Protein AF-A0A0Q6MQB2-F1 (afdb_monomer_lite)

Sequence (222 aa):
MATETVSRLADAGAPELVIQLRSLIDELERRLNPSVTTGASMALTATDQNSQSPRGRGRYYTPATTIRETEGVTKNISSVWQDSYVGTLDALVASGIATADMFPGQPGNGRSRTTYQVAGVLPPKGESVSNVAGYIEIHRTVAGDFRVHLTVTREERARREQLQREERETNEERRRQATAIVQNAQELARSMRQRDDIEQAPVVDLATLAGRPVRPTHLRLV

Foldseek 3Di:
DLVVVLVVCVVVVNVVVSVVSVVVVVVVVCVVCVPPPDPPPDDDDDDPPDDPDDDDDDQFPPQPPQQDDFPFWDWDPPDLFKIKIKGALVRCVVSSRDHSCQAAPHPPHHNFKGKADGRRHGDDPPDDPSRHQQIWMWGQDPVNMIMIIGTHDPVSSVVSVVVVVVVVVVVVVVVVVVVVVVVVVVVVVVVVVVVPVVDDDDDDDPVVVVPDPDDPDPDDDD

pLDDT: mean 80.09, std 18.88, range [35.44, 98.06]

Secondary structure (DSSP, 8-state):
-HHHHHHHHHHTT-HHHHHHHHHHHHHHHHHH-GGGS-------------------SS------SS----TT-EEE---SSEEEEEE-HHHHHHTTSS-GGGSTTSTTS-SSEEEE-GGGPPPPTT---TTSTT-EEEEE-TTS-EEEEEEPPHHHHHHHHHHHHHHHHHHHHHHHHHHHHHHHHHHHHHHHHHHTTSS------HHHHTT-----------

Structure (mmCIF, N/CA/C/O backbone):
data_AF-A0A0Q6MQB2-F1
#
_entry.id   AF-A0A0Q6MQB2-F1
#
loop_
_atom_site.group_PDB
_atom_site.id
_atom_site.type_symbol
_atom_site.label_atom_id
_atom_site.label_alt_id
_atom_site.label_comp_id
_atom_site.label_asym_id
_atom_site.label_entity_id
_atom_site.label_seq_id
_atom_site.pdbx_PDB_ins_code
_atom_site.Cartn_x
_atom_site.Cartn_y
_atom_site.Cartn_z
_atom_site.occupancy
_atom_site.B_iso_or_equiv
_atom_site.auth_seq_id
_atom_site.auth_comp_id
_atom_site.auth_asym_id
_atom_site.auth_atom_id
_atom_site.pdbx_PDB_model_num
ATOM 1 N N . MET A 1 1 ? 15.693 11.831 -26.959 1.00 60.00 1 MET A N 1
ATOM 2 C CA . MET A 1 1 ? 16.651 11.040 -27.764 1.00 60.00 1 MET A CA 1
ATOM 3 C C . MET A 1 1 ? 16.081 10.780 -29.156 1.00 60.00 1 MET A C 1
ATOM 5 O O . MET A 1 1 ? 16.560 11.414 -30.079 1.00 60.00 1 MET A O 1
ATOM 9 N N . ALA A 1 2 ? 15.021 9.974 -29.321 1.00 69.56 2 ALA A N 1
ATOM 10 C CA . ALA A 1 2 ? 14.450 9.670 -30.647 1.00 69.56 2 ALA A CA 1
ATOM 11 C C . ALA A 1 2 ? 13.938 10.904 -31.427 1.00 69.56 2 ALA A C 1
ATOM 13 O O . ALA A 1 2 ? 14.132 11.006 -32.635 1.00 69.56 2 ALA A O 1
ATOM 14 N N . THR A 1 3 ? 13.356 11.885 -30.733 1.00 77.69 3 THR A N 1
ATOM 15 C CA . THR A 1 3 ? 12.871 13.144 -31.326 1.00 77.69 3 THR A CA 1
ATOM 16 C C . THR A 1 3 ? 13.976 14.002 -31.942 1.00 77.69 3 THR A C 1
ATOM 18 O O . THR A 1 3 ? 13.765 14.623 -32.977 1.00 77.69 3 THR A O 1
ATOM 21 N N . GLU A 1 4 ? 15.173 14.000 -31.357 1.00 83.56 4 GLU A N 1
ATOM 22 C CA . GLU A 1 4 ? 16.298 14.804 -31.843 1.00 83.56 4 GLU A CA 1
ATOM 23 C C . GLU A 1 4 ? 16.913 14.207 -33.120 1.00 83.56 4 GLU A C 1
ATOM 25 O O . GLU A 1 4 ? 17.309 14.933 -34.030 1.00 83.56 4 GLU A O 1
ATOM 30 N N . THR A 1 5 ? 16.930 12.875 -33.231 1.00 80.62 5 THR A N 1
ATOM 31 C CA . THR A 1 5 ? 17.391 12.162 -34.432 1.00 80.62 5 THR A CA 1
ATOM 32 C C . THR A 1 5 ? 16.449 12.384 -35.617 1.00 80.62 5 THR A C 1
ATOM 34 O O . THR A 1 5 ? 16.911 12.584 -36.738 1.00 80.62 5 THR A O 1
ATOM 37 N N . VAL A 1 6 ? 15.134 12.416 -35.363 1.00 80.88 6 VAL A N 1
ATOM 38 C CA . VAL A 1 6 ? 14.110 12.727 -36.374 1.00 80.88 6 VAL A CA 1
ATOM 39 C C . VAL A 1 6 ? 14.279 14.150 -36.919 1.00 80.88 6 VAL A C 1
ATOM 41 O O . VAL A 1 6 ? 14.207 14.335 -38.131 1.00 80.88 6 VAL A O 1
ATOM 44 N N . SER A 1 7 ? 14.555 15.139 -36.059 1.00 82.94 7 SER A N 1
ATOM 45 C CA . SER A 1 7 ? 14.809 16.520 -36.498 1.00 82.94 7 SER A CA 1
ATOM 46 C C . SER A 1 7 ? 16.065 16.638 -37.364 1.00 82.94 7 SER A C 1
ATOM 48 O O . SER A 1 7 ? 16.001 17.214 -38.443 1.00 82.94 7 SER A O 1
ATOM 50 N N . ARG A 1 8 ? 17.181 16.010 -36.969 1.00 83.31 8 ARG A N 1
ATOM 51 C CA . ARG A 1 8 ? 18.426 16.068 -37.760 1.00 83.31 8 ARG A CA 1
ATOM 52 C C . ARG A 1 8 ? 18.301 15.400 -39.135 1.00 83.31 8 ARG A C 1
ATOM 54 O O . ARG A 1 8 ? 18.897 15.876 -40.095 1.00 83.31 8 ARG A O 1
ATOM 61 N N . LEU A 1 9 ? 17.529 14.316 -39.246 1.00 79.44 9 LEU A N 1
ATOM 62 C CA . LEU A 1 9 ? 17.258 13.655 -40.531 1.00 79.44 9 LEU A CA 1
ATOM 63 C C . LEU A 1 9 ? 16.342 14.488 -41.440 1.00 79.44 9 LEU A C 1
ATOM 65 O O . LEU A 1 9 ? 16.503 14.454 -42.660 1.00 79.44 9 LEU A O 1
ATOM 69 N N . ALA A 1 10 ? 15.411 15.250 -40.856 1.00 80.81 10 ALA A N 1
ATOM 70 C CA . ALA A 1 10 ? 14.576 16.187 -41.601 1.00 80.81 10 ALA A CA 1
ATOM 71 C C . ALA A 1 10 ? 15.409 17.347 -42.172 1.00 80.81 10 ALA A C 1
ATOM 73 O O . ALA A 1 10 ? 15.279 17.660 -43.354 1.00 80.81 10 ALA A O 1
ATOM 74 N N . ASP A 1 11 ? 16.324 17.907 -41.374 1.00 89.25 11 ASP A N 1
ATOM 75 C CA . ASP A 1 11 ? 17.221 18.990 -41.805 1.00 89.25 11 ASP A CA 1
ATOM 76 C C . ASP A 1 11 ? 18.229 18.532 -42.876 1.00 89.25 11 ASP A C 1
ATOM 78 O O . ASP A 1 11 ? 18.643 19.317 -43.726 1.00 89.25 11 ASP A O 1
ATOM 82 N N . ALA A 1 12 ? 18.585 17.243 -42.885 1.00 87.94 12 ALA A N 1
ATOM 83 C CA . ALA A 1 12 ? 19.446 16.633 -43.899 1.00 87.94 12 ALA A CA 1
ATOM 84 C C . ALA A 1 12 ? 18.730 16.332 -45.235 1.00 87.94 12 ALA A C 1
ATOM 86 O O . ALA A 1 12 ? 19.352 15.789 -46.148 1.00 87.94 12 ALA A O 1
ATOM 87 N N . GLY A 1 13 ? 17.435 16.651 -45.364 1.00 92.12 13 GLY A N 1
ATOM 88 C CA . GLY A 1 13 ? 16.684 16.463 -46.607 1.00 92.12 13 GLY A CA 1
ATOM 89 C C . GLY A 1 13 ? 16.387 15.000 -46.953 1.00 92.12 13 GLY A C 1
ATOM 90 O O . GLY A 1 13 ? 16.228 14.679 -48.129 1.00 92.12 13 GLY A O 1
ATOM 91 N N . ALA A 1 14 ? 16.296 14.112 -45.954 1.00 86.50 14 ALA A N 1
ATOM 92 C CA . ALA A 1 14 ? 16.018 12.683 -46.138 1.00 86.50 14 ALA A CA 1
ATOM 93 C C . ALA A 1 14 ? 14.608 12.289 -45.628 1.00 86.50 14 ALA A C 1
ATOM 95 O O . ALA A 1 14 ? 14.481 11.585 -44.619 1.00 86.50 14 ALA A O 1
ATOM 96 N N . PRO A 1 15 ? 13.519 12.720 -46.299 1.00 86.75 15 PRO A N 1
ATOM 97 C CA . PRO A 1 15 ? 12.151 12.548 -45.804 1.00 86.75 15 PRO A CA 1
ATOM 98 C C . PRO A 1 15 ? 11.703 11.082 -45.720 1.00 86.75 15 PRO A C 1
ATOM 100 O O . PRO A 1 15 ? 10.941 10.733 -44.819 1.00 86.75 15 PRO A O 1
ATOM 103 N N . GLU A 1 16 ? 12.197 10.200 -46.595 1.00 87.06 16 GLU A N 1
ATOM 104 C CA . GLU A 1 16 ? 11.852 8.771 -46.544 1.00 87.06 16 GLU A CA 1
ATOM 105 C C . GLU A 1 16 ? 12.356 8.096 -45.263 1.00 87.06 16 GLU A C 1
ATOM 107 O O . GLU A 1 16 ? 11.620 7.337 -44.630 1.00 87.06 16 GLU A O 1
ATOM 112 N N . LEU A 1 17 ? 13.574 8.428 -44.820 1.00 84.31 17 LEU A N 1
ATOM 113 C CA . LEU A 1 17 ? 14.137 7.892 -43.578 1.00 84.31 17 LEU A CA 1
ATOM 114 C C . LEU A 1 17 ? 13.383 8.407 -42.348 1.00 84.31 17 LEU A C 1
ATOM 116 O O . LEU A 1 17 ? 13.206 7.670 -41.379 1.00 84.31 17 LEU A O 1
ATOM 120 N N . VAL A 1 18 ? 12.882 9.645 -42.393 1.00 87.69 18 VAL A N 1
ATOM 121 C CA . VAL A 1 18 ? 12.036 10.206 -41.330 1.00 87.69 18 VAL A CA 1
ATOM 122 C C . VAL A 1 18 ? 10.715 9.440 -41.211 1.00 87.69 18 VAL A C 1
ATOM 124 O O . VAL A 1 18 ? 10.292 9.133 -40.095 1.00 87.69 18 VAL A O 1
ATOM 127 N N . ILE A 1 19 ? 10.079 9.096 -42.336 1.00 87.44 19 ILE A N 1
ATOM 128 C CA . ILE A 1 19 ? 8.828 8.317 -42.351 1.00 87.44 19 ILE A CA 1
ATOM 129 C C . ILE A 1 19 ? 9.068 6.907 -41.798 1.00 87.44 19 ILE A C 1
ATOM 131 O O . ILE A 1 19 ? 8.325 6.458 -40.924 1.00 87.44 19 ILE A O 1
ATOM 135 N N . GLN A 1 20 ? 10.132 6.235 -42.246 1.00 86.75 20 GLN A N 1
ATOM 136 C CA . GLN A 1 20 ? 10.486 4.897 -41.759 1.00 86.75 20 GLN A CA 1
ATOM 137 C C . GLN A 1 20 ? 10.797 4.897 -40.256 1.00 86.75 20 GLN A C 1
ATOM 139 O O . GLN A 1 20 ? 10.309 4.035 -39.523 1.00 86.75 20 GLN A O 1
ATOM 144 N N . LEU A 1 21 ? 11.552 5.890 -39.774 1.00 88.56 21 LEU A N 1
ATOM 145 C CA . LEU A 1 21 ? 11.905 6.000 -38.360 1.00 88.56 21 LEU A CA 1
ATOM 146 C C . LEU A 1 21 ? 10.680 6.292 -37.484 1.00 88.56 21 LEU A C 1
ATOM 148 O O . LEU A 1 21 ? 10.545 5.691 -36.422 1.00 88.56 21 LEU A O 1
ATOM 152 N N . ARG A 1 22 ? 9.761 7.159 -37.931 1.00 87.00 22 ARG A N 1
ATOM 153 C CA . ARG A 1 22 ? 8.496 7.419 -37.220 1.00 87.00 22 ARG A CA 1
ATOM 154 C C . ARG A 1 22 ? 7.620 6.172 -37.142 1.00 87.00 22 ARG A C 1
ATOM 156 O O . ARG A 1 22 ? 7.163 5.841 -36.057 1.00 87.00 22 ARG A O 1
ATOM 163 N N . SER A 1 23 ? 7.476 5.432 -38.242 1.00 89.88 23 SER A N 1
ATOM 164 C CA . SER A 1 23 ? 6.717 4.175 -38.242 1.00 89.88 23 SER A CA 1
ATOM 165 C C . SER A 1 23 ? 7.306 3.132 -37.285 1.00 89.88 23 SER A C 1
ATOM 167 O O . SER A 1 23 ? 6.554 2.387 -36.661 1.00 89.88 23 SER A O 1
ATOM 169 N N . LEU A 1 24 ? 8.637 3.067 -37.163 1.00 92.31 24 LEU A N 1
ATOM 170 C CA . LEU A 1 24 ? 9.312 2.185 -36.206 1.00 92.31 24 LEU A CA 1
ATOM 171 C C . LEU A 1 24 ? 9.095 2.623 -34.755 1.00 92.31 24 LEU A C 1
ATOM 173 O O . LEU A 1 24 ? 8.907 1.768 -33.891 1.00 92.31 24 LEU A O 1
ATOM 177 N N . ILE A 1 25 ? 9.117 3.932 -34.486 1.00 87.94 25 ILE A N 1
ATOM 178 C CA . ILE A 1 25 ? 8.824 4.482 -33.156 1.00 87.94 25 ILE A CA 1
ATOM 179 C C . ILE A 1 25 ? 7.378 4.157 -32.767 1.00 87.94 25 ILE A C 1
ATOM 181 O O . ILE A 1 25 ? 7.171 3.587 -31.698 1.00 87.94 25 ILE A O 1
ATOM 185 N N . ASP A 1 26 ? 6.410 4.411 -33.651 1.00 83.19 26 ASP A N 1
ATOM 186 C CA . ASP A 1 26 ? 4.989 4.137 -33.398 1.00 83.19 26 ASP A CA 1
ATOM 187 C C . ASP A 1 26 ? 4.735 2.644 -33.122 1.00 83.19 26 ASP A C 1
ATOM 189 O O . ASP A 1 26 ? 3.974 2.282 -32.222 1.00 83.19 26 ASP A O 1
ATOM 193 N N . GLU A 1 27 ? 5.401 1.751 -33.860 1.00 89.00 27 GLU A N 1
ATOM 194 C CA . GLU A 1 27 ? 5.276 0.308 -33.646 1.00 89.00 27 GLU A CA 1
ATOM 195 C C . GLU A 1 27 ? 5.929 -0.142 -32.328 1.00 89.00 27 GLU A C 1
ATOM 197 O O . GLU A 1 27 ? 5.370 -0.970 -31.605 1.00 89.00 27 GLU A O 1
ATOM 202 N N . LEU A 1 28 ? 7.080 0.428 -31.958 1.00 89.44 28 LEU A N 1
ATOM 203 C CA . LEU A 1 28 ? 7.704 0.161 -30.659 1.00 89.44 28 LEU A CA 1
ATOM 204 C C . LEU A 1 28 ? 6.841 0.668 -29.500 1.00 89.44 28 LEU A C 1
ATOM 206 O O . LEU A 1 28 ? 6.683 -0.047 -28.510 1.00 89.44 28 LEU A O 1
ATOM 210 N N . GLU A 1 29 ? 6.243 1.853 -29.620 1.00 85.31 29 GLU A N 1
ATOM 211 C CA . GLU A 1 29 ? 5.328 2.397 -28.613 1.00 85.31 29 GLU A CA 1
ATOM 212 C C . GLU A 1 29 ? 4.071 1.532 -28.469 1.00 85.31 29 GLU A C 1
ATOM 214 O O . GLU A 1 29 ? 3.663 1.230 -27.344 1.00 85.31 29 GLU A O 1
ATOM 219 N N . ARG A 1 30 ? 3.516 1.037 -29.585 1.00 82.00 30 ARG A N 1
ATOM 220 C CA . ARG A 1 30 ? 2.384 0.097 -29.580 1.00 82.00 30 ARG A CA 1
ATOM 221 C C . ARG A 1 30 ? 2.733 -1.220 -28.880 1.00 82.00 30 ARG A C 1
ATOM 223 O O . ARG A 1 30 ? 1.914 -1.742 -28.126 1.00 82.00 30 ARG A O 1
ATOM 230 N N . ARG A 1 31 ? 3.947 -1.746 -29.080 1.00 85.12 31 ARG A N 1
ATOM 231 C CA . ARG A 1 31 ? 4.416 -2.975 -28.409 1.00 85.12 31 ARG A CA 1
ATOM 232 C C . ARG A 1 31 ? 4.737 -2.763 -26.930 1.00 85.12 31 ARG A C 1
ATOM 234 O O . ARG A 1 31 ? 4.541 -3.677 -26.134 1.00 85.12 31 ARG A O 1
ATOM 241 N N . LEU A 1 32 ? 5.226 -1.582 -26.552 1.00 83.19 32 LEU A N 1
ATOM 242 C CA . LEU A 1 32 ? 5.582 -1.263 -25.166 1.00 83.19 32 LEU A CA 1
ATOM 243 C C . LEU A 1 32 ? 4.360 -0.916 -24.299 1.00 83.19 32 LEU A C 1
ATOM 245 O O . LEU A 1 32 ? 4.387 -1.208 -23.098 1.00 83.19 32 LEU A O 1
ATOM 249 N N . ASN A 1 33 ? 3.294 -0.369 -24.899 1.00 80.50 33 ASN A N 1
ATOM 250 C CA . ASN A 1 33 ? 2.052 0.034 -24.229 1.00 80.50 33 ASN A CA 1
ATOM 251 C C . ASN A 1 33 ? 0.811 -0.709 -24.779 1.00 80.50 33 ASN A C 1
ATOM 253 O O . ASN A 1 33 ? -0.093 -0.076 -25.332 1.00 80.50 33 ASN A O 1
ATOM 257 N N . PRO A 1 34 ? 0.697 -2.041 -24.598 1.00 72.50 34 PRO A N 1
ATOM 258 C CA . PRO A 1 34 ? -0.451 -2.804 -25.101 1.00 72.50 34 PRO A CA 1
ATOM 259 C C . PRO A 1 34 ? -1.787 -2.424 -24.432 1.00 72.50 34 PRO A C 1
ATOM 261 O O . PRO A 1 34 ? -2.855 -2.759 -24.937 1.00 72.50 34 PRO A O 1
ATOM 264 N N . SER A 1 35 ? -1.755 -1.702 -23.310 1.00 57.06 35 SER A N 1
ATOM 265 C CA . SER A 1 35 ? -2.912 -1.411 -22.457 1.00 57.06 35 SER A CA 1
ATOM 266 C C . SER A 1 35 ? -3.826 -0.271 -22.933 1.00 57.06 35 SER A C 1
ATOM 268 O O . SER A 1 35 ? -4.871 -0.060 -22.323 1.00 57.06 35 SER A O 1
ATOM 270 N N . VAL A 1 36 ? -3.498 0.452 -24.012 1.00 54.84 36 VAL A N 1
ATOM 271 C CA . VAL A 1 36 ? -4.330 1.587 -24.483 1.00 54.84 36 VAL A CA 1
ATOM 272 C C . VAL A 1 36 ? -5.394 1.167 -25.510 1.00 54.84 36 VAL A C 1
ATOM 274 O O . VAL A 1 36 ? -6.362 1.891 -25.725 1.00 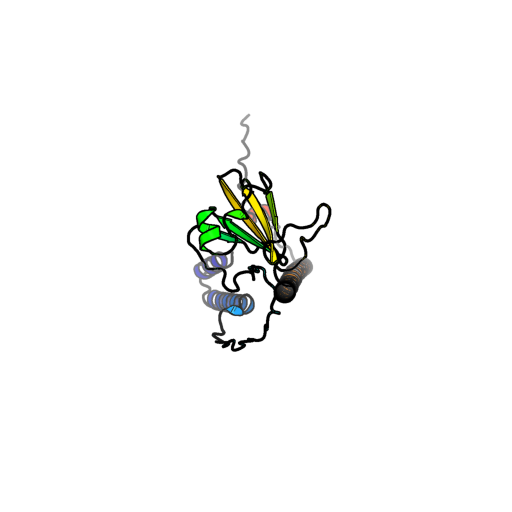54.84 36 VAL A O 1
ATOM 277 N N . THR A 1 37 ? -5.299 -0.031 -26.099 1.00 48.75 37 THR A N 1
ATOM 278 C CA . THR A 1 37 ? -6.209 -0.453 -27.185 1.00 48.75 37 THR A CA 1
ATOM 279 C C . THR A 1 37 ? -7.044 -1.671 -26.812 1.00 48.75 37 THR A C 1
ATOM 281 O O . THR A 1 37 ? -7.068 -2.653 -27.542 1.00 48.75 37 THR A O 1
ATOM 284 N N . THR A 1 38 ? -7.760 -1.651 -25.687 1.00 49.81 38 THR A N 1
ATOM 285 C CA . THR A 1 38 ? -8.957 -2.498 -25.551 1.00 49.81 38 THR A CA 1
ATOM 286 C C . THR A 1 38 ? -9.920 -1.886 -24.541 1.00 49.81 38 THR A C 1
ATOM 288 O O . THR A 1 38 ? -9.796 -2.075 -23.334 1.00 49.81 38 THR A O 1
ATOM 291 N N . GLY A 1 39 ? -10.930 -1.176 -25.044 1.00 50.88 39 GLY A N 1
ATOM 292 C CA . GLY A 1 39 ? -12.170 -0.943 -24.310 1.00 50.88 39 GLY A CA 1
ATOM 293 C C . GLY A 1 39 ? -12.934 -2.259 -24.151 1.00 50.88 39 GLY A C 1
ATOM 294 O O . GLY A 1 39 ? -13.938 -2.473 -24.820 1.00 50.88 39 GLY A O 1
ATOM 295 N N . ALA A 1 40 ? -12.442 -3.160 -23.302 1.00 47.91 40 ALA A N 1
ATOM 296 C CA . ALA A 1 40 ? -13.185 -4.327 -22.847 1.00 47.91 40 ALA A CA 1
ATOM 297 C C . ALA A 1 40 ? -13.846 -3.970 -21.515 1.00 47.91 40 ALA A C 1
ATOM 299 O O . ALA A 1 40 ? -13.262 -4.084 -20.439 1.00 47.91 40 ALA A O 1
ATOM 300 N N . SER A 1 41 ? -15.087 -3.501 -21.619 1.00 49.00 41 SER A N 1
ATOM 301 C CA . SER A 1 41 ? -16.031 -3.434 -20.511 1.00 49.00 41 SER A CA 1
ATOM 302 C C . SER A 1 41 ? -16.278 -4.861 -20.002 1.00 49.00 41 SER A C 1
ATOM 304 O O . SER A 1 41 ? -17.080 -5.601 -20.568 1.00 49.00 41 SER A O 1
ATOM 306 N N . MET A 1 42 ? -15.542 -5.286 -18.972 1.00 42.84 42 MET A N 1
ATOM 307 C CA . MET A 1 42 ? -15.887 -6.483 -18.207 1.00 42.84 42 MET A CA 1
ATOM 308 C C . MET A 1 42 ? -16.812 -6.081 -17.063 1.00 42.84 42 MET A C 1
ATOM 310 O O . MET A 1 42 ? -16.387 -5.542 -16.042 1.00 42.84 42 MET A O 1
ATOM 314 N N . ALA A 1 43 ? -18.099 -6.358 -17.259 1.00 48.53 43 ALA A N 1
ATOM 315 C CA . ALA A 1 43 ? -19.095 -6.373 -16.205 1.00 48.53 43 ALA A CA 1
ATOM 316 C C . ALA A 1 43 ? -18.728 -7.451 -15.170 1.00 48.53 43 ALA A C 1
ATOM 318 O O . ALA A 1 43 ? -18.835 -8.648 -15.431 1.00 48.53 43 ALA A O 1
ATOM 319 N N . LEU A 1 44 ? -18.293 -7.024 -13.985 1.00 42.16 44 LEU A N 1
ATOM 320 C CA . LEU A 1 44 ? -18.172 -7.882 -12.809 1.00 42.16 44 LEU A CA 1
ATOM 321 C C . LEU A 1 44 ? -19.544 -7.987 -12.134 1.00 42.16 44 LEU A C 1
ATOM 323 O O . LEU A 1 44 ? -19.901 -7.181 -11.278 1.00 42.16 44 LEU A O 1
ATOM 327 N N . THR A 1 45 ? -20.321 -8.995 -12.522 1.00 51.94 45 THR A N 1
ATOM 328 C CA . THR A 1 45 ? -21.430 -9.515 -11.715 1.00 51.94 45 THR A CA 1
ATOM 329 C C . THR A 1 45 ? -20.922 -10.677 -10.871 1.00 51.94 45 THR A C 1
ATOM 331 O O . THR A 1 45 ? -20.738 -11.776 -11.386 1.00 51.94 45 THR A O 1
ATOM 334 N N . ALA A 1 46 ? -20.721 -10.445 -9.576 1.00 40.91 46 ALA A N 1
ATOM 335 C CA . ALA A 1 46 ? -20.671 -11.503 -8.570 1.00 40.91 46 ALA A CA 1
ATOM 336 C C . ALA A 1 46 ? -21.076 -10.917 -7.211 1.00 40.91 46 ALA A C 1
ATOM 338 O O . ALA A 1 46 ? -20.259 -10.427 -6.436 1.00 40.91 46 ALA A O 1
ATOM 339 N N . THR A 1 47 ? -22.383 -10.920 -6.960 1.00 42.91 47 THR A N 1
ATOM 340 C CA . THR A 1 47 ? -22.970 -10.698 -5.640 1.00 42.91 47 THR A CA 1
ATOM 341 C C . THR A 1 47 ? -22.891 -12.014 -4.876 1.00 42.91 47 THR A C 1
ATOM 343 O O . THR A 1 47 ? -23.728 -12.887 -5.079 1.00 42.91 47 THR A O 1
ATOM 346 N N . ASP A 1 48 ? -21.887 -12.166 -4.015 1.00 39.94 48 ASP A N 1
ATOM 347 C CA . ASP A 1 48 ? -21.849 -13.257 -3.041 1.00 39.94 48 ASP A CA 1
ATOM 348 C C . ASP A 1 48 ? -22.437 -12.747 -1.715 1.00 39.94 48 ASP A C 1
ATOM 350 O O . ASP A 1 48 ? -21.770 -12.108 -0.899 1.00 39.94 48 ASP A O 1
ATOM 354 N N . GLN A 1 49 ? -23.751 -12.928 -1.557 1.00 43.81 49 GLN A N 1
ATOM 355 C CA . GLN A 1 49 ? -24.482 -12.676 -0.317 1.00 43.81 49 GLN A CA 1
ATOM 356 C C . GLN A 1 49 ? -24.685 -14.000 0.415 1.00 43.81 49 GLN A C 1
ATOM 358 O O . GLN A 1 49 ? -25.762 -14.590 0.349 1.00 43.81 49 GLN A O 1
ATOM 363 N N . ASN A 1 50 ? -23.674 -14.472 1.143 1.00 46.53 50 ASN A N 1
ATOM 364 C CA . ASN A 1 50 ? -23.925 -15.505 2.142 1.00 46.53 50 ASN A CA 1
ATOM 365 C C . ASN A 1 50 ? -22.982 -15.414 3.347 1.00 46.53 50 ASN A C 1
ATOM 367 O O . ASN A 1 50 ? -22.004 -16.144 3.471 1.00 46.53 50 ASN A O 1
ATOM 371 N N . SER A 1 51 ? -23.312 -14.521 4.279 1.00 48.53 51 SER A N 1
ATOM 372 C CA . SER A 1 51 ? -22.761 -14.529 5.635 1.00 48.53 51 SER A CA 1
ATOM 373 C C . SER A 1 51 ? -23.897 -14.465 6.658 1.00 48.53 51 SER A C 1
ATOM 375 O O . SER A 1 51 ? -24.262 -13.422 7.197 1.00 48.53 51 SER A O 1
ATOM 377 N N . GLN A 1 52 ? -24.491 -15.629 6.931 1.00 41.41 52 GLN A N 1
ATOM 378 C CA . GLN A 1 52 ? -25.315 -15.819 8.122 1.00 41.41 52 GLN A CA 1
ATOM 379 C C . GLN A 1 52 ? -24.416 -15.756 9.366 1.00 41.41 52 GLN A C 1
ATOM 381 O O . GLN A 1 52 ? -23.746 -16.724 9.720 1.00 41.41 52 GLN A O 1
ATOM 386 N N . SER A 1 53 ? -24.398 -14.601 10.030 1.00 44.72 53 SER A N 1
ATOM 387 C CA . SER A 1 53 ? -23.714 -14.422 11.313 1.00 44.72 53 SER A CA 1
ATOM 388 C C . SER A 1 53 ? -24.464 -15.137 12.452 1.00 44.72 53 SER A C 1
ATOM 390 O O . SER A 1 53 ? -25.680 -14.959 12.592 1.00 44.72 53 SER A O 1
ATOM 392 N N . PRO A 1 54 ? -23.772 -15.917 13.306 1.00 50.41 54 PRO A N 1
ATOM 393 C CA . PRO A 1 54 ? -24.374 -16.563 14.465 1.00 50.41 54 PRO A CA 1
ATOM 394 C C . PRO A 1 54 ? -24.814 -15.532 15.516 1.00 50.41 54 PRO A C 1
ATOM 396 O O . PRO A 1 54 ? -24.152 -14.529 15.777 1.00 50.41 54 PRO A O 1
ATOM 399 N N . ARG A 1 55 ? -25.971 -15.796 16.129 1.00 42.44 55 ARG A N 1
ATOM 400 C CA . ARG A 1 55 ? -26.613 -14.955 17.147 1.00 42.44 55 ARG A CA 1
ATOM 401 C C . ARG A 1 55 ? -25.832 -15.016 18.468 1.00 42.44 55 ARG A C 1
ATOM 403 O O . ARG A 1 55 ? -25.998 -15.958 19.235 1.00 42.44 55 ARG A O 1
ATOM 410 N N . GLY A 1 56 ? -25.033 -13.992 18.759 1.00 37.59 56 GLY A N 1
ATOM 411 C CA . GLY A 1 56 ? -24.371 -13.775 20.051 1.00 37.59 56 GLY A CA 1
ATOM 412 C C . GLY A 1 56 ? -24.333 -12.283 20.380 1.00 37.59 56 GLY A C 1
ATOM 413 O O . GLY A 1 56 ? -24.231 -11.453 19.488 1.00 37.59 56 GLY A O 1
ATOM 414 N N . ARG A 1 57 ? -24.519 -11.897 21.643 1.00 39.00 57 ARG A N 1
ATOM 415 C CA . ARG A 1 57 ? -24.633 -10.486 22.042 1.00 39.00 57 ARG A CA 1
ATOM 416 C C . ARG A 1 57 ? -23.249 -9.840 22.136 1.00 39.00 57 ARG A C 1
ATOM 418 O O . ARG A 1 57 ? -22.535 -10.043 23.108 1.00 39.00 57 ARG A O 1
ATOM 425 N N . GLY A 1 58 ? -22.930 -9.015 21.152 1.00 37.69 58 GLY A N 1
ATOM 426 C CA . GLY A 1 58 ? -21.837 -8.050 21.137 1.00 37.69 58 GLY A CA 1
ATOM 427 C C . GLY A 1 58 ? -21.998 -7.236 19.861 1.00 37.69 58 GLY A C 1
ATOM 428 O O . GLY A 1 58 ? -22.329 -7.801 18.824 1.00 37.69 58 GLY A O 1
ATOM 429 N N . ARG A 1 59 ? -21.879 -5.907 19.911 1.00 35.44 59 ARG A N 1
ATOM 430 C CA . ARG A 1 59 ? -21.904 -5.101 18.683 1.00 35.44 59 ARG A CA 1
ATOM 431 C C . ARG A 1 59 ? -20.593 -5.372 17.949 1.00 35.44 59 ARG A C 1
ATOM 433 O O . ARG A 1 59 ? -19.586 -4.741 18.235 1.00 35.44 59 ARG A O 1
ATOM 440 N N . TYR A 1 60 ? -20.591 -6.389 17.096 1.00 39.69 60 TYR A N 1
ATOM 441 C CA . TYR A 1 60 ? -19.407 -6.809 16.363 1.00 39.69 60 TYR A CA 1
ATOM 442 C C . TYR A 1 60 ? -19.087 -5.776 15.284 1.00 39.69 60 TYR A C 1
ATOM 444 O O . TYR A 1 60 ? -19.926 -5.495 14.428 1.00 39.69 60 TYR A O 1
ATOM 452 N N . TYR A 1 61 ? -17.870 -5.230 15.302 1.00 40.28 61 TYR A N 1
ATOM 453 C CA . TYR A 1 61 ? -17.345 -4.482 14.164 1.00 40.28 61 TYR A CA 1
ATOM 454 C C . TYR A 1 61 ? -16.995 -5.468 13.042 1.00 40.28 61 TYR A C 1
ATOM 456 O O . TYR A 1 61 ? -15.921 -6.072 13.009 1.00 40.28 61 TYR A O 1
ATOM 464 N N . THR A 1 62 ? -17.942 -5.673 12.130 1.00 45.78 62 THR A N 1
ATOM 465 C CA . THR A 1 62 ? -17.619 -6.099 10.769 1.00 45.78 62 THR A CA 1
ATOM 466 C C . THR A 1 62 ? -16.905 -4.903 10.142 1.00 45.78 62 THR A C 1
ATOM 468 O O . THR A 1 62 ? -17.510 -3.827 10.146 1.00 45.78 62 THR A O 1
ATOM 471 N N . PRO A 1 63 ? -15.644 -5.016 9.674 1.00 49.69 63 PRO A N 1
ATOM 472 C CA . PRO A 1 63 ? -15.011 -3.902 8.977 1.00 49.69 63 PRO A CA 1
ATOM 473 C C . PRO A 1 63 ? -15.979 -3.457 7.897 1.00 49.69 63 PRO A C 1
ATOM 475 O O . PRO A 1 63 ? -16.494 -4.312 7.169 1.00 49.69 63 PRO A O 1
ATOM 478 N N . ALA A 1 64 ? -16.313 -2.163 7.880 1.00 46.47 64 ALA A N 1
ATOM 479 C CA . ALA A 1 64 ? -17.287 -1.649 6.939 1.00 46.47 64 ALA A CA 1
ATOM 480 C C . ALA A 1 64 ? -16.870 -2.146 5.555 1.00 46.47 64 ALA A C 1
ATOM 482 O O . ALA A 1 64 ? -15.816 -1.773 5.042 1.00 46.47 64 ALA A O 1
ATOM 483 N N . THR A 1 65 ? -17.682 -3.023 4.957 1.00 51.56 65 THR A N 1
ATOM 484 C CA . THR A 1 65 ? -17.438 -3.569 3.613 1.00 51.56 65 THR A CA 1
ATOM 485 C C . THR A 1 65 ? -17.349 -2.439 2.579 1.00 51.56 65 THR A C 1
ATOM 487 O O . THR A 1 65 ? -16.922 -2.633 1.448 1.00 51.56 65 THR A O 1
ATOM 490 N N . THR A 1 66 ? -17.708 -1.223 2.988 1.00 62.25 66 THR A N 1
ATOM 491 C CA . THR A 1 66 ? -17.579 0.013 2.241 1.00 62.25 66 THR A CA 1
ATOM 492 C C . THR A 1 66 ? -16.855 1.046 3.105 1.00 62.25 66 THR A C 1
ATOM 494 O O . THR A 1 66 ? -17.490 1.828 3.810 1.00 62.25 66 THR A O 1
ATOM 497 N N . ILE A 1 67 ? -15.520 1.055 3.059 1.00 76.81 67 ILE A N 1
ATOM 498 C CA . ILE A 1 67 ? -14.754 2.239 3.472 1.00 76.81 67 ILE A CA 1
ATOM 499 C C . ILE A 1 67 ? -15.156 3.355 2.511 1.00 76.81 67 ILE A C 1
ATOM 501 O O . ILE A 1 67 ? -15.004 3.209 1.297 1.00 76.81 67 ILE A O 1
ATOM 505 N N . ARG A 1 68 ? -15.726 4.438 3.040 1.00 81.69 68 ARG A N 1
ATOM 506 C CA . ARG A 1 68 ? -16.158 5.570 2.216 1.00 81.69 68 ARG A CA 1
ATOM 507 C C . ARG A 1 68 ? -14.972 6.487 1.980 1.00 81.69 68 ARG A C 1
ATOM 509 O O . ARG A 1 68 ? -14.337 6.932 2.937 1.00 81.69 68 ARG A O 1
ATOM 516 N N . GLU A 1 69 ? -14.702 6.801 0.719 1.00 86.12 69 GLU A N 1
ATOM 517 C CA . GLU A 1 69 ? -13.780 7.883 0.386 1.00 86.12 69 GLU A CA 1
ATOM 518 C C . GLU A 1 69 ? -14.331 9.173 0.997 1.00 86.12 69 GLU A C 1
ATOM 520 O O . GLU A 1 69 ? -15.442 9.602 0.693 1.00 86.12 69 GLU A O 1
ATOM 525 N N . THR A 1 70 ? -13.589 9.720 1.954 1.00 90.94 70 THR A N 1
ATOM 526 C CA . THR A 1 70 ? -13.981 10.897 2.729 1.00 90.94 70 THR A CA 1
ATOM 527 C C . THR A 1 70 ? -12.881 11.931 2.580 1.00 90.94 70 THR A C 1
ATOM 529 O O . THR A 1 70 ? -11.696 11.587 2.590 1.00 90.94 70 THR A O 1
ATOM 532 N N . GLU A 1 71 ? -13.265 13.195 2.432 1.00 95.31 71 GLU A N 1
ATOM 533 C CA . GLU A 1 71 ? -12.313 14.298 2.362 1.00 95.31 71 GLU A CA 1
ATOM 534 C C . GLU A 1 71 ? -11.398 14.299 3.599 1.00 95.31 71 GLU A C 1
ATOM 536 O O . GLU A 1 71 ? -11.838 14.058 4.724 1.00 95.31 71 GLU A O 1
ATOM 541 N N . GLY A 1 72 ? -10.098 14.515 3.384 1.00 94.38 72 GLY A N 1
ATOM 542 C CA . GLY A 1 72 ? -9.100 14.492 4.456 1.00 94.38 72 GLY A CA 1
ATOM 543 C C . GLY A 1 72 ? -8.585 13.101 4.847 1.00 94.38 72 GLY A C 1
ATOM 544 O O . GLY A 1 72 ? -7.729 13.016 5.728 1.00 94.38 72 GLY A O 1
ATOM 545 N N . VAL A 1 73 ? -9.033 12.020 4.190 1.00 96.75 73 VAL A N 1
ATOM 546 C CA . VAL A 1 73 ? -8.429 10.684 4.326 1.00 96.75 73 VAL A CA 1
ATOM 547 C C . VAL A 1 73 ? -7.644 10.325 3.069 1.00 96.75 73 VAL A C 1
ATOM 549 O O . VAL A 1 73 ? -8.198 10.175 1.984 1.00 96.75 73 VAL A O 1
ATOM 552 N N . THR A 1 74 ? -6.338 10.121 3.219 1.00 96.25 74 THR A N 1
ATOM 553 C CA . THR A 1 74 ? -5.475 9.607 2.150 1.00 96.25 74 THR A CA 1
ATOM 554 C C . THR A 1 74 ? -5.266 8.109 2.326 1.00 96.25 74 THR A C 1
ATOM 556 O O . THR A 1 74 ? -4.716 7.667 3.339 1.00 96.25 74 THR A O 1
ATOM 559 N N . LYS A 1 75 ? -5.663 7.322 1.321 1.00 95.19 75 LYS A N 1
ATOM 560 C CA . LYS A 1 75 ? -5.351 5.891 1.242 1.00 95.19 75 LYS A CA 1
ATOM 561 C C . LYS A 1 75 ? -3.998 5.683 0.560 1.00 95.19 75 LYS A C 1
ATOM 563 O O . LYS A 1 75 ? -3.757 6.193 -0.528 1.00 95.19 75 LYS A O 1
ATOM 568 N N . ASN A 1 76 ? -3.130 4.891 1.177 1.00 92.69 76 ASN A N 1
ATOM 569 C CA . ASN A 1 76 ? -1.854 4.456 0.626 1.00 92.69 76 ASN A CA 1
ATOM 570 C C . ASN A 1 76 ? -1.790 2.923 0.622 1.00 92.69 76 ASN A C 1
ATOM 572 O O . ASN A 1 76 ? -1.816 2.274 1.672 1.00 92.69 76 ASN A O 1
ATOM 576 N N . ILE A 1 77 ? -1.702 2.357 -0.579 1.00 88.00 77 ILE A N 1
ATOM 577 C CA . ILE A 1 77 ? -1.531 0.923 -0.808 1.00 88.00 77 ILE A CA 1
ATOM 578 C C . ILE A 1 77 ? -0.030 0.663 -0.941 1.00 88.00 77 ILE A C 1
ATOM 580 O O . ILE A 1 77 ? 0.512 0.591 -2.040 1.00 88.00 77 ILE A O 1
ATOM 584 N N . SER A 1 78 ? 0.666 0.585 0.192 1.00 78.31 78 SER A N 1
ATOM 585 C CA . SER A 1 78 ? 2.124 0.408 0.208 1.00 78.31 78 SER A CA 1
ATOM 586 C C . SER A 1 78 ? 2.559 -1.055 0.238 1.00 78.31 78 SER A C 1
ATOM 588 O O . SER A 1 78 ? 3.733 -1.355 0.024 1.00 78.31 78 SER A O 1
ATOM 590 N N . SER A 1 79 ? 1.640 -1.977 0.536 1.00 90.62 79 SER A N 1
ATOM 591 C CA . SER A 1 79 ? 1.957 -3.380 0.772 1.00 90.62 79 SER A CA 1
ATOM 592 C C . SER A 1 79 ? 0.839 -4.307 0.306 1.00 90.62 79 SER A C 1
ATOM 594 O O . SER A 1 79 ? -0.345 -3.972 0.297 1.00 90.62 79 SER A O 1
ATOM 596 N N . VAL A 1 80 ? 1.233 -5.531 -0.028 1.00 92.56 80 VAL A N 1
ATOM 597 C CA . VAL A 1 80 ? 0.322 -6.638 -0.338 1.00 92.56 80 VAL A CA 1
ATOM 598 C C . VAL A 1 80 ? -0.498 -7.053 0.896 1.00 92.56 80 VAL A C 1
ATOM 600 O O . VAL A 1 80 ? -1.587 -7.601 0.773 1.00 92.56 80 VAL A O 1
ATOM 603 N N . TRP A 1 81 ? 0.009 -6.758 2.093 1.00 91.56 81 TRP A N 1
ATOM 604 C CA . TRP A 1 81 ? -0.524 -7.258 3.361 1.00 91.56 81 TRP A CA 1
ATOM 605 C C . TRP A 1 81 ? -1.518 -6.325 4.042 1.00 91.56 81 TRP A C 1
ATOM 607 O O . TRP A 1 81 ? -2.357 -6.775 4.819 1.00 91.56 81 TRP A O 1
ATOM 617 N N . GLN A 1 82 ? -1.411 -5.025 3.788 1.00 94.44 82 GLN A N 1
ATOM 618 C CA . GLN A 1 82 ? -2.185 -4.026 4.509 1.00 94.44 82 GLN A CA 1
ATOM 619 C C . GLN A 1 82 ? -2.385 -2.764 3.682 1.00 94.44 82 GLN A C 1
ATOM 621 O O . GLN A 1 82 ? -1.519 -2.376 2.895 1.00 94.44 82 GLN A O 1
ATOM 626 N N . ASP A 1 83 ? -3.507 -2.102 3.935 1.00 94.44 83 ASP A N 1
ATOM 627 C CA . ASP A 1 83 ? -3.769 -0.741 3.489 1.00 94.44 83 ASP A CA 1
ATOM 628 C C . ASP A 1 83 ? -3.414 0.236 4.612 1.00 94.44 83 ASP A C 1
ATOM 630 O O . ASP A 1 83 ? -3.646 -0.038 5.791 1.00 94.44 83 ASP A O 1
ATOM 634 N N . SER A 1 84 ? -2.849 1.387 4.254 1.00 95.75 84 SER A N 1
ATOM 635 C CA . SER A 1 84 ? -2.591 2.479 5.189 1.00 95.75 84 SER A CA 1
ATOM 636 C C . SER A 1 84 ? -3.538 3.632 4.893 1.00 95.75 84 SER A C 1
ATOM 638 O O . SER A 1 84 ? -3.620 4.089 3.759 1.00 95.75 84 SER A O 1
ATOM 640 N N . TYR A 1 85 ? -4.188 4.160 5.918 1.00 96.56 85 TYR A N 1
ATOM 641 C CA . TYR A 1 85 ? -5.050 5.336 5.836 1.00 96.56 85 TYR A CA 1
ATOM 642 C C . TYR A 1 85 ? -4.475 6.424 6.729 1.00 96.56 85 TYR A C 1
ATOM 644 O O . TYR A 1 85 ? -4.079 6.143 7.858 1.00 96.56 85 TYR A O 1
ATOM 652 N N . VAL A 1 86 ? -4.378 7.649 6.225 1.00 97.00 86 VAL A N 1
ATOM 653 C CA . VAL A 1 86 ? -3.857 8.796 6.978 1.00 97.00 86 VAL A CA 1
ATOM 654 C C . VAL A 1 86 ? -4.881 9.916 6.946 1.00 97.00 86 VAL A C 1
ATOM 656 O O . VAL A 1 86 ? -5.391 10.234 5.875 1.00 97.00 86 VAL A O 1
ATOM 659 N N . GLY A 1 87 ? -5.173 10.503 8.102 1.00 97.06 87 GLY A N 1
ATOM 660 C CA . GLY A 1 87 ? -6.098 11.626 8.216 1.00 97.06 87 GLY A CA 1
ATOM 661 C C . GLY A 1 87 ? -6.301 12.070 9.660 1.00 97.06 87 GLY A C 1
ATOM 662 O O . GLY A 1 87 ? -5.700 11.524 10.591 1.00 97.06 87 GLY A O 1
ATOM 663 N N . THR A 1 88 ? -7.173 13.055 9.851 1.00 97.50 88 THR A N 1
ATOM 664 C CA . THR A 1 88 ? -7.600 13.495 11.184 1.00 97.50 88 THR A CA 1
ATOM 665 C C . THR A 1 88 ? -8.498 12.441 11.841 1.00 97.50 88 THR A C 1
ATOM 667 O O . THR A 1 88 ? -9.048 11.568 11.165 1.00 97.50 88 THR A O 1
ATOM 670 N N . LEU A 1 89 ? -8.664 12.516 13.168 1.00 97.00 89 LEU A N 1
ATOM 671 C CA . LEU A 1 89 ? -9.564 11.615 13.901 1.00 97.00 89 LEU A CA 1
ATOM 672 C C . LEU A 1 89 ? -10.977 11.661 13.310 1.00 97.00 89 LEU A C 1
ATOM 674 O O . LEU A 1 89 ? -11.523 10.620 12.959 1.00 97.00 89 LEU A O 1
ATOM 678 N N . ASP A 1 90 ? -11.529 12.862 13.137 1.00 96.94 90 ASP A N 1
ATOM 679 C CA . ASP A 1 90 ? -12.900 13.045 12.656 1.00 96.94 90 ASP A CA 1
ATOM 680 C C . ASP A 1 90 ? -13.092 12.494 11.237 1.00 96.94 90 ASP A C 1
ATOM 682 O O . ASP A 1 90 ? -14.092 11.831 10.972 1.00 96.94 90 ASP A O 1
ATOM 686 N N . ALA A 1 91 ? -12.116 12.680 10.340 1.00 96.69 91 ALA A N 1
ATOM 687 C CA . ALA A 1 91 ? -12.183 12.155 8.975 1.00 96.69 91 ALA A CA 1
ATOM 688 C C . ALA A 1 91 ? -12.102 10.615 8.939 1.00 96.69 91 ALA A C 1
ATOM 690 O O . ALA A 1 91 ? -12.846 9.946 8.215 1.00 96.69 91 ALA A O 1
ATOM 691 N N . LEU A 1 92 ? -11.233 10.021 9.762 1.00 96.62 92 LEU A N 1
ATOM 692 C CA . LEU A 1 92 ? -11.105 8.565 9.872 1.00 96.62 92 LEU A CA 1
ATOM 693 C C . LEU A 1 92 ? -12.333 7.915 10.532 1.00 96.62 92 LEU A C 1
ATOM 695 O O . LEU A 1 92 ? -12.716 6.807 10.156 1.00 96.62 92 LEU A O 1
ATOM 699 N N . VAL A 1 93 ? -12.985 8.613 11.464 1.00 95.62 93 VAL A N 1
ATOM 700 C CA . VAL A 1 93 ? -14.258 8.175 12.051 1.00 95.62 93 VAL A CA 1
ATOM 701 C C . VAL A 1 93 ? -15.402 8.317 11.047 1.00 95.62 93 VAL A C 1
ATOM 703 O O . VAL A 1 93 ? -16.179 7.380 10.8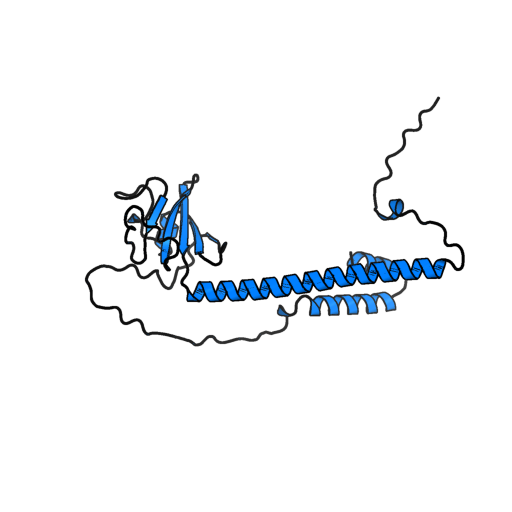72 1.00 95.62 93 VAL A O 1
ATOM 706 N N . ALA A 1 94 ? -15.480 9.440 10.328 1.00 94.44 94 ALA A N 1
ATOM 707 C CA . ALA A 1 94 ? -16.507 9.686 9.313 1.00 94.44 94 ALA A CA 1
ATOM 708 C C . ALA A 1 94 ? -16.439 8.692 8.139 1.00 94.44 94 ALA A C 1
ATOM 710 O O . ALA A 1 94 ? -17.477 8.270 7.628 1.00 94.44 94 ALA A O 1
ATOM 711 N N . SER A 1 95 ? -15.232 8.263 7.756 1.00 93.94 95 SER A N 1
ATOM 712 C CA . SER A 1 95 ? -15.027 7.217 6.738 1.00 93.94 95 SER A CA 1
ATOM 713 C C . SER A 1 95 ? -15.409 5.807 7.205 1.00 93.94 95 SER A C 1
ATOM 715 O O . SER A 1 95 ? -15.504 4.893 6.382 1.00 93.94 95 SER A O 1
ATOM 717 N N . GLY A 1 96 ? -15.648 5.623 8.510 1.00 92.81 96 GLY A N 1
ATOM 718 C CA . GLY A 1 96 ? -16.010 4.342 9.111 1.00 92.81 96 GLY A CA 1
ATOM 719 C C . GLY A 1 96 ? -14.843 3.362 9.248 1.00 92.81 96 GLY A C 1
ATOM 720 O O . GLY A 1 96 ? -15.087 2.176 9.439 1.00 92.81 96 GLY A O 1
ATOM 721 N N . ILE A 1 97 ? -13.593 3.829 9.141 1.00 92.81 97 ILE A N 1
ATOM 722 C CA . ILE A 1 97 ? -12.394 2.979 9.246 1.00 92.81 97 ILE A CA 1
ATOM 723 C C . ILE A 1 97 ? -12.160 2.531 10.696 1.00 92.81 97 ILE A C 1
ATOM 725 O O . ILE A 1 97 ? -11.764 1.388 10.938 1.00 92.81 97 ILE A O 1
ATOM 729 N N . ALA A 1 98 ? -12.389 3.434 11.650 1.00 94.56 98 ALA A N 1
ATOM 730 C CA . ALA A 1 98 ? -12.258 3.190 13.082 1.00 94.56 98 ALA A CA 1
ATOM 731 C C . ALA A 1 98 ? -13.271 4.043 13.855 1.00 94.56 98 ALA A C 1
ATOM 733 O O . ALA A 1 98 ? -13.695 5.095 13.382 1.00 94.56 98 ALA A O 1
ATOM 734 N N . THR A 1 99 ? -13.649 3.618 15.056 1.00 95.12 99 THR A N 1
ATOM 735 C CA . THR A 1 99 ? -14.496 4.413 15.954 1.00 95.12 99 THR A CA 1
ATOM 736 C C . THR A 1 99 ? -13.639 5.318 16.843 1.00 95.12 99 THR A C 1
ATOM 738 O O . THR A 1 99 ? -12.461 5.047 17.070 1.00 95.12 99 THR A O 1
ATOM 741 N N . ALA A 1 100 ? -14.200 6.428 17.335 1.00 96.69 100 ALA A N 1
ATOM 742 C CA . ALA A 1 100 ? -13.440 7.449 18.068 1.00 96.69 100 ALA A CA 1
ATOM 743 C C . ALA A 1 100 ? -12.750 6.908 19.337 1.00 96.69 100 ALA A C 1
ATOM 745 O O . ALA A 1 100 ? -11.652 7.343 19.679 1.00 96.69 100 ALA A O 1
ATOM 746 N N . ASP A 1 101 ? -13.365 5.928 19.998 1.00 96.06 101 ASP A N 1
ATOM 747 C CA . ASP A 1 101 ? -12.860 5.220 21.177 1.00 96.06 101 ASP A CA 1
ATOM 748 C C . ASP A 1 101 ? -11.677 4.293 20.875 1.00 96.06 101 ASP A C 1
ATOM 750 O O . ASP A 1 101 ? -10.967 3.908 21.799 1.00 96.06 101 ASP A O 1
ATOM 754 N N . MET A 1 102 ? -11.398 3.979 19.605 1.00 96.06 102 MET A N 1
ATOM 755 C CA . MET A 1 102 ? -10.244 3.160 19.225 1.00 96.06 102 MET A CA 1
ATOM 756 C C . MET A 1 102 ? -8.924 3.945 19.199 1.00 96.06 102 MET A C 1
ATOM 758 O O . MET A 1 102 ? -7.838 3.357 19.189 1.00 96.06 102 MET A O 1
ATOM 762 N N . PHE A 1 103 ? -8.978 5.277 19.170 1.00 97.19 103 PHE A N 1
ATOM 763 C CA . PHE A 1 103 ? -7.796 6.092 18.906 1.00 97.19 103 PHE A CA 1
ATOM 764 C C . PHE A 1 103 ? -6.833 6.161 20.109 1.00 97.19 103 PHE A C 1
ATOM 766 O O . PHE A 1 103 ? -7.260 6.113 21.270 1.00 97.19 103 PHE A O 1
ATOM 773 N N . PRO A 1 104 ? -5.515 6.294 19.857 1.00 97.56 104 PRO A N 1
ATOM 774 C CA . PRO A 1 104 ? -4.531 6.510 20.908 1.00 97.56 104 PRO A CA 1
ATOM 775 C C . PRO A 1 104 ? -4.847 7.736 21.774 1.00 97.56 104 PRO A C 1
ATOM 777 O O . PRO A 1 104 ? -5.209 8.795 21.264 1.00 97.56 104 PRO A O 1
ATOM 780 N N . GLY A 1 105 ? -4.655 7.602 23.086 1.00 96.19 105 GLY A N 1
ATOM 781 C CA . GLY A 1 105 ? -4.948 8.645 24.075 1.00 96.19 105 GLY A CA 1
ATOM 782 C C . GLY A 1 105 ? -6.372 8.630 24.638 1.00 96.19 105 GLY A C 1
ATOM 783 O O . GLY A 1 105 ? -6.630 9.353 25.597 1.00 96.19 105 GLY A O 1
ATOM 784 N N . GLN A 1 106 ? -7.268 7.796 24.104 1.00 95.94 106 GLN A N 1
ATOM 785 C CA . GLN A 1 106 ? -8.571 7.539 24.722 1.00 95.94 106 GLN A CA 1
ATOM 786 C C . GLN A 1 106 ? -8.435 6.671 25.992 1.00 95.94 106 GLN A C 1
ATOM 788 O O . GLN A 1 106 ? -7.424 5.980 26.163 1.00 95.94 106 GLN A O 1
ATOM 793 N N . PRO A 1 107 ? -9.421 6.679 26.907 1.00 95.75 107 PRO A N 1
ATOM 794 C CA . PRO A 1 107 ? -9.412 5.799 28.075 1.00 95.75 107 PRO A CA 1
ATOM 795 C C . PRO A 1 107 ? -9.255 4.320 27.684 1.00 95.75 107 PRO A C 1
ATOM 797 O O . PRO A 1 107 ? -9.962 3.829 26.814 1.00 95.75 107 PRO A O 1
ATOM 800 N N . GLY A 1 108 ? -8.324 3.608 28.328 1.00 93.75 108 GLY A N 1
ATOM 801 C CA . GLY A 1 108 ? -8.027 2.197 28.028 1.00 93.75 108 GLY A CA 1
ATOM 802 C C . GLY A 1 108 ? -7.029 1.973 26.884 1.00 93.75 108 GLY A C 1
ATOM 803 O O . GLY A 1 108 ? -6.569 0.850 26.693 1.00 93.75 108 GLY A O 1
ATOM 804 N N . ASN A 1 109 ? -6.625 3.036 26.186 1.00 96.19 109 ASN A N 1
ATOM 805 C CA . ASN A 1 109 ? -5.754 2.965 25.022 1.00 96.19 109 ASN A CA 1
ATOM 806 C C . ASN A 1 109 ? -4.338 3.473 25.284 1.00 96.19 109 ASN A C 1
ATOM 808 O O . ASN A 1 109 ? -4.090 4.346 26.116 1.00 96.19 109 ASN A O 1
ATOM 812 N N . GLY A 1 110 ? -3.385 2.946 24.512 1.00 95.38 110 GLY A N 1
ATOM 813 C CA . GLY A 1 110 ? -2.014 3.443 24.504 1.00 95.38 110 GLY A CA 1
ATOM 814 C C . GLY A 1 110 ? -1.938 4.905 24.054 1.00 95.38 110 GLY A C 1
ATOM 815 O O . GLY A 1 110 ? -2.769 5.388 23.288 1.00 95.38 110 GLY A O 1
ATOM 816 N N . ARG A 1 111 ? -0.909 5.630 24.509 1.00 96.31 111 ARG A N 1
ATOM 817 C CA . ARG A 1 111 ? -0.737 7.065 24.207 1.00 96.31 111 ARG A CA 1
ATOM 818 C C . ARG A 1 111 ? -0.398 7.347 22.739 1.00 96.31 111 ARG A C 1
ATOM 820 O O . ARG A 1 111 ? -0.809 8.374 22.205 1.00 96.31 111 ARG A O 1
ATOM 827 N N . SER A 1 112 ? 0.401 6.485 22.114 1.00 96.75 112 SER A N 1
ATOM 828 C CA . SER A 1 112 ? 0.930 6.685 20.755 1.00 96.75 112 SER A CA 1
ATOM 829 C C . SER A 1 112 ? 0.396 5.682 19.738 1.00 96.75 112 SER A C 1
ATOM 831 O O . SER A 1 112 ? 0.319 6.004 18.555 1.00 96.75 112 SER A O 1
ATOM 833 N N . ARG A 1 113 ? 0.037 4.478 20.187 1.00 97.25 113 ARG A N 1
ATOM 834 C CA . ARG A 1 113 ? -0.403 3.373 19.340 1.00 97.25 113 ARG A CA 1
ATOM 835 C C . ARG A 1 113 ? -1.476 2.553 20.045 1.00 97.25 113 ARG A C 1
ATOM 837 O O . ARG A 1 113 ? -1.367 2.309 21.247 1.00 97.25 113 ARG A O 1
ATOM 844 N N . THR A 1 114 ? -2.451 2.088 19.277 1.00 96.44 114 THR A N 1
ATOM 845 C CA . THR A 1 114 ? -3.454 1.097 19.679 1.00 96.44 114 THR A CA 1
ATOM 846 C C . THR A 1 114 ? -3.583 0.026 18.606 1.00 96.44 114 THR A C 1
ATOM 848 O O . THR A 1 114 ? -3.269 0.256 17.438 1.00 96.44 114 THR A O 1
ATOM 851 N N . THR A 1 115 ? -3.992 -1.171 19.009 1.00 96.12 115 THR A N 1
ATOM 852 C CA . THR A 1 115 ? -4.111 -2.327 18.119 1.00 96.12 115 THR A CA 1
ATOM 853 C C . THR A 1 115 ? -5.376 -3.086 18.453 1.00 96.12 115 THR A C 1
ATOM 855 O O . THR A 1 115 ? -5.625 -3.350 19.628 1.00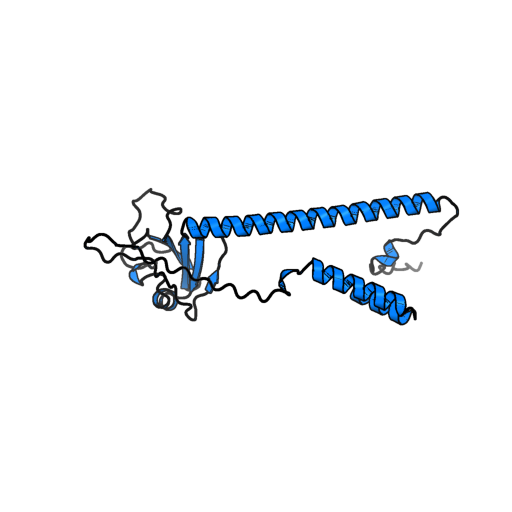 96.12 115 THR A O 1
ATOM 858 N N . TYR A 1 116 ? -6.123 -3.479 17.434 1.00 95.06 116 TYR A N 1
ATOM 859 C CA . TYR A 1 116 ? -7.391 -4.172 17.562 1.00 95.06 116 TYR A CA 1
ATOM 860 C C . TYR A 1 116 ? -7.437 -5.355 16.611 1.00 95.06 116 TYR A C 1
ATOM 862 O O . TYR A 1 116 ? -6.962 -5.296 15.477 1.00 95.06 116 TYR A O 1
ATOM 870 N N . GLN A 1 117 ? -8.033 -6.438 17.082 1.00 92.00 117 GLN A N 1
ATOM 871 C CA . GLN A 1 117 ? -8.470 -7.535 16.239 1.00 92.00 117 GLN A CA 1
ATOM 872 C C . GLN A 1 117 ? -9.758 -7.151 15.502 1.00 92.00 117 GLN A C 1
ATOM 874 O O . GLN A 1 117 ? -10.364 -6.098 15.740 1.00 92.00 117 GLN A O 1
ATOM 879 N N . VAL A 1 118 ? -10.213 -8.065 14.644 1.00 81.44 118 VAL A N 1
ATOM 880 C CA . VAL A 1 118 ? -11.574 -8.044 14.102 1.00 81.44 118 VAL A CA 1
ATOM 881 C C . VAL A 1 118 ? -12.571 -7.829 15.239 1.00 81.44 118 VAL A C 1
ATOM 883 O O . VAL A 1 118 ? -12.387 -8.334 16.345 1.00 81.44 118 VAL A O 1
ATOM 886 N N . ALA A 1 119 ? -13.633 -7.076 14.965 1.00 78.44 119 ALA A N 1
ATOM 887 C CA . ALA A 1 119 ? -14.650 -6.707 15.942 1.00 78.44 119 ALA A CA 1
ATOM 888 C C . ALA A 1 119 ? -14.212 -5.715 17.037 1.00 78.44 119 ALA A C 1
ATOM 890 O O . ALA A 1 119 ? -14.994 -5.477 17.954 1.00 78.44 119 ALA A O 1
ATOM 891 N N . GLY A 1 120 ? -13.025 -5.101 16.942 1.00 83.56 120 GLY A N 1
ATOM 892 C CA . GLY A 1 120 ? -12.588 -4.080 17.905 1.00 83.56 120 GLY A CA 1
ATOM 893 C C . GLY A 1 120 ? -12.131 -4.663 19.246 1.00 83.56 120 GLY A C 1
ATOM 894 O O . GLY A 1 120 ? -12.123 -3.965 20.256 1.00 83.56 120 GLY A O 1
ATOM 895 N N . VAL A 1 121 ? -11.751 -5.944 19.279 1.00 89.81 121 VAL A N 1
ATOM 896 C CA . VAL A 1 121 ? -11.258 -6.609 20.494 1.00 89.81 121 VAL A CA 1
ATOM 897 C C . VAL A 1 121 ? -9.760 -6.352 20.656 1.00 89.81 121 VAL A C 1
ATOM 899 O O . VAL A 1 121 ? -8.988 -6.521 19.712 1.00 89.81 121 VAL A O 1
ATOM 902 N N . LEU A 1 122 ? -9.331 -5.951 21.854 1.00 89.50 122 LEU A N 1
ATOM 903 C CA . LEU A 1 122 ? -7.909 -5.803 22.162 1.00 89.50 122 LEU A CA 1
ATOM 904 C C . LEU A 1 122 ? -7.223 -7.180 22.176 1.00 89.50 122 LEU A C 1
ATOM 906 O O . LEU A 1 122 ? -7.744 -8.108 22.802 1.00 89.50 122 LEU A O 1
ATOM 910 N N . PRO A 1 123 ? -6.056 -7.333 21.529 1.00 90.50 123 PRO A N 1
ATOM 911 C CA . PRO A 1 123 ? -5.325 -8.588 21.578 1.00 90.50 123 PRO A CA 1
ATOM 912 C C . PRO A 1 123 ? -4.834 -8.907 22.999 1.00 90.50 123 PRO A C 1
ATOM 914 O O . PRO A 1 123 ? -4.486 -7.986 23.750 1.00 90.50 123 PRO A O 1
ATOM 917 N N . PRO A 1 124 ? -4.752 -10.197 23.376 1.00 91.25 124 PRO A N 1
ATOM 918 C CA . PRO A 1 124 ? -4.143 -10.610 24.633 1.00 91.25 124 PRO A CA 1
ATOM 919 C C . PRO A 1 124 ? -2.701 -10.113 24.747 1.00 91.25 124 PRO A C 1
ATOM 921 O O . PRO A 1 124 ? -1.947 -10.055 23.772 1.00 91.25 124 PRO A O 1
ATOM 924 N N . LYS A 1 125 ? -2.288 -9.758 25.965 1.00 91.06 125 LYS A N 1
ATOM 925 C CA . LYS A 1 125 ? -0.928 -9.272 26.213 1.00 91.06 125 LYS A CA 1
ATOM 926 C C . LYS A 1 125 ? 0.096 -10.349 25.830 1.00 91.06 125 LYS A C 1
ATOM 928 O O . LYS A 1 125 ? 0.084 -11.436 26.395 1.00 91.06 125 LYS A O 1
ATOM 933 N N . GLY A 1 126 ? 1.022 -9.996 24.937 1.00 91.88 126 GLY A N 1
ATOM 934 C CA . GLY A 1 126 ? 2.102 -10.879 24.480 1.00 91.88 126 GLY A CA 1
ATOM 935 C C . GLY A 1 126 ? 1.771 -11.701 23.232 1.00 91.88 126 GLY A C 1
ATOM 936 O O . GLY A 1 126 ? 2.653 -12.390 22.728 1.00 91.88 126 GLY A O 1
ATOM 937 N N . GLU A 1 127 ? 0.551 -11.604 22.704 1.00 92.25 127 GLU A N 1
ATOM 938 C CA . GLU A 1 127 ? 0.165 -12.281 21.469 1.00 92.25 127 GLU A CA 1
ATOM 939 C C . GLU A 1 127 ? 0.312 -11.350 20.259 1.00 92.25 127 GLU A C 1
ATOM 941 O O . GLU A 1 127 ? -0.149 -10.206 20.267 1.00 92.25 127 GLU A O 1
ATOM 946 N N . SER A 1 128 ? 0.964 -11.841 19.203 1.00 90.12 128 SER A N 1
ATOM 947 C CA . SER A 1 128 ? 1.073 -11.120 17.936 1.00 90.12 128 SER A CA 1
ATOM 948 C C . SER A 1 128 ? -0.031 -11.568 16.988 1.00 90.12 128 SER A C 1
ATOM 950 O O . SER A 1 128 ? -0.053 -12.713 16.543 1.00 90.12 128 SER A O 1
ATOM 952 N N . VAL A 1 129 ? -0.928 -10.646 16.649 1.00 91.12 129 VAL A N 1
ATOM 953 C CA . VAL A 1 129 ? -2.069 -10.888 15.749 1.00 91.12 129 VAL A CA 1
ATOM 954 C C . VAL A 1 129 ? -2.025 -10.017 14.495 1.00 91.12 129 VAL A C 1
ATOM 956 O O . VAL A 1 129 ? -3.027 -9.869 13.802 1.00 91.12 129 VAL A O 1
ATOM 959 N N . SER A 1 130 ? -0.856 -9.462 14.167 1.00 89.56 130 SER A N 1
ATOM 960 C CA . SER A 1 130 ? -0.692 -8.535 13.039 1.00 89.56 130 SER A CA 1
ATOM 961 C C . SER A 1 130 ? -0.998 -9.151 11.670 1.00 89.56 130 SER A C 1
ATOM 963 O O . SER A 1 130 ? -1.216 -8.427 10.712 1.00 89.56 130 SER A O 1
ATOM 965 N N . ASN A 1 131 ? -1.005 -10.484 11.564 1.00 88.62 131 ASN A N 1
ATOM 966 C CA . ASN A 1 131 ? -1.286 -11.209 10.319 1.00 88.62 131 ASN A CA 1
ATOM 967 C C . ASN A 1 131 ? -2.747 -11.677 10.204 1.00 88.62 131 ASN A C 1
ATOM 969 O O . ASN A 1 131 ? -3.089 -12.412 9.273 1.00 88.62 131 ASN A O 1
ATOM 973 N N . VAL A 1 132 ? -3.604 -11.322 11.164 1.00 90.50 132 VAL A N 1
ATOM 974 C CA . VAL A 1 132 ? -5.021 -11.690 11.142 1.00 90.50 132 VAL A CA 1
ATOM 975 C C . VAL A 1 132 ? -5.772 -10.702 10.249 1.00 90.50 132 VAL A C 1
ATOM 977 O O . VAL A 1 132 ? -5.629 -9.491 10.393 1.00 90.50 132 VAL A O 1
ATOM 980 N N . ALA A 1 133 ? -6.573 -11.215 9.314 1.00 89.56 133 ALA A N 1
ATOM 981 C CA . ALA A 1 133 ? -7.398 -10.385 8.436 1.00 89.56 133 ALA A CA 1
ATOM 982 C C . ALA A 1 133 ? -8.282 -9.445 9.264 1.00 89.56 133 ALA A C 1
ATOM 984 O O . ALA A 1 133 ? -8.905 -9.893 10.220 1.00 89.56 133 ALA A O 1
ATOM 985 N N . GLY A 1 134 ? -8.335 -8.160 8.910 1.00 88.62 134 GLY A N 1
ATOM 986 C CA . GLY A 1 134 ? -9.080 -7.152 9.668 1.00 88.62 134 GLY A CA 1
ATOM 987 C C . GLY A 1 134 ? -8.410 -6.700 10.970 1.00 88.62 134 GLY A C 1
ATOM 988 O O . GLY A 1 134 ? -9.031 -5.962 11.732 1.00 88.62 134 GLY A O 1
ATOM 989 N N . TYR A 1 135 ? -7.159 -7.100 11.227 1.00 93.81 135 TYR A N 1
ATOM 990 C CA . TYR A 1 135 ? -6.324 -6.461 12.243 1.00 93.81 135 TYR A CA 1
ATOM 991 C C . TYR A 1 135 ? -6.147 -4.973 11.915 1.00 93.81 135 TYR A C 1
ATOM 993 O O . TYR A 1 135 ? -5.812 -4.611 10.781 1.00 93.81 135 TYR A O 1
ATOM 1001 N N . ILE A 1 136 ? -6.377 -4.134 12.924 1.00 95.62 136 ILE A N 1
ATOM 1002 C CA . ILE A 1 136 ? -6.293 -2.679 12.850 1.00 95.62 136 ILE A CA 1
ATOM 1003 C C . ILE A 1 136 ? -5.205 -2.201 13.798 1.00 95.62 136 ILE A C 1
ATOM 1005 O O . ILE A 1 136 ? -5.199 -2.522 14.985 1.00 95.62 136 ILE A O 1
ATOM 1009 N N . GLU A 1 137 ? -4.317 -1.361 13.292 1.00 96.50 137 GLU A N 1
ATOM 1010 C CA . GLU A 1 137 ? -3.287 -0.702 14.080 1.00 96.50 137 GLU A CA 1
ATOM 1011 C C . GLU A 1 137 ? -3.334 0.800 13.828 1.00 96.50 137 GLU A C 1
ATOM 1013 O O . GLU A 1 137 ? -3.216 1.253 12.694 1.00 96.50 137 GLU A O 1
ATOM 1018 N N . ILE A 1 138 ? -3.534 1.580 14.889 1.00 97.19 138 ILE A N 1
ATOM 1019 C CA . ILE A 1 138 ? -3.700 3.031 14.811 1.00 97.19 138 ILE A CA 1
ATOM 1020 C C . ILE A 1 138 ? -2.508 3.688 15.493 1.00 97.19 138 ILE A C 1
ATOM 1022 O O . ILE A 1 138 ? -2.263 3.471 16.679 1.00 97.19 138 ILE A O 1
ATOM 1026 N N . HIS A 1 139 ? -1.788 4.527 14.757 1.00 97.88 139 HIS A N 1
ATOM 1027 C CA . HIS A 1 139 ? -0.702 5.352 15.273 1.00 97.88 139 HIS A CA 1
ATOM 1028 C C . HIS A 1 139 ? -1.100 6.814 15.281 1.00 97.88 139 HIS A C 1
ATOM 1030 O O . HIS A 1 139 ? -1.630 7.330 14.298 1.00 97.88 139 HIS A O 1
ATOM 1036 N N . ARG A 1 140 ? -0.738 7.510 16.352 1.00 97.69 140 ARG A N 1
ATOM 1037 C CA . ARG A 1 140 ? -0.706 8.966 16.366 1.00 97.69 140 ARG A CA 1
ATOM 1038 C C . ARG A 1 140 ? 0.589 9.444 15.714 1.00 97.69 140 ARG A C 1
ATOM 1040 O O . ARG A 1 140 ? 1.677 9.038 16.121 1.00 97.69 140 ARG A O 1
ATOM 1047 N N . THR A 1 141 ? 0.477 10.305 14.712 1.00 96.25 141 THR A N 1
ATOM 1048 C CA . THR A 1 141 ? 1.626 10.960 14.080 1.00 96.25 141 THR A CA 1
ATOM 1049 C C . THR A 1 141 ? 1.991 12.247 14.824 1.00 96.25 141 THR A C 1
ATOM 1051 O O . THR A 1 141 ? 1.231 12.748 15.654 1.00 96.25 141 THR A O 1
ATOM 1054 N N . VAL A 1 142 ? 3.170 12.800 14.536 1.00 87.94 142 VAL A N 1
ATOM 1055 C CA . VAL A 1 142 ? 3.665 14.019 15.200 1.00 87.94 142 VAL A CA 1
ATOM 1056 C C . VAL A 1 142 ? 2.835 15.254 14.823 1.00 87.94 142 VAL A C 1
ATOM 1058 O O . VAL A 1 142 ? 2.705 16.168 15.629 1.00 87.94 142 VAL A O 1
ATOM 1061 N N . ALA A 1 143 ? 2.223 15.258 13.636 1.00 88.88 143 ALA A N 1
ATOM 1062 C CA . ALA A 1 143 ? 1.430 16.374 13.118 1.00 88.88 143 ALA A CA 1
ATOM 1063 C C . ALA A 1 143 ? 0.010 16.466 13.713 1.00 88.88 143 ALA A C 1
ATOM 1065 O O . ALA A 1 143 ? -0.749 17.351 13.342 1.00 88.88 143 ALA A O 1
ATOM 1066 N N . GLY A 1 144 ? -0.364 15.563 14.629 1.00 91.38 144 GLY A N 1
ATOM 1067 C CA . GLY A 1 144 ? -1.725 15.485 15.170 1.00 91.38 144 GLY A CA 1
ATOM 1068 C C . GLY A 1 144 ? -2.672 14.599 14.354 1.00 91.38 144 GLY A C 1
ATOM 1069 O O . GLY A 1 144 ? -3.726 14.235 14.868 1.00 91.38 144 GLY A O 1
ATOM 1070 N N . ASP A 1 145 ? -2.258 14.175 13.159 1.00 96.50 145 ASP A N 1
ATOM 1071 C CA . ASP A 1 145 ? -2.968 13.187 12.347 1.00 96.50 145 ASP A CA 1
ATOM 1072 C C . ASP A 1 145 ? -2.762 11.767 12.873 1.00 96.50 145 ASP A C 1
ATOM 1074 O O . ASP A 1 145 ? -1.841 11.479 13.650 1.00 96.50 145 ASP A O 1
ATOM 1078 N N . PHE A 1 146 ? -3.572 10.845 12.369 1.00 98.06 146 PHE A N 1
ATOM 1079 C CA . PHE A 1 146 ? -3.479 9.429 12.669 1.00 98.06 146 PHE A CA 1
ATOM 1080 C C . PHE A 1 146 ? -3.204 8.618 11.410 1.00 98.06 146 PHE A C 1
ATOM 1082 O O . PHE A 1 146 ? -3.632 8.963 10.309 1.00 98.06 146 PHE A O 1
ATOM 1089 N N . ARG A 1 147 ? -2.479 7.514 11.591 1.00 97.62 147 ARG A N 1
ATOM 1090 C CA . ARG A 1 147 ? -2.248 6.501 10.568 1.00 97.62 147 ARG A CA 1
ATOM 1091 C C . ARG A 1 147 ? -2.884 5.195 11.011 1.00 97.62 147 ARG A C 1
ATOM 1093 O O . ARG A 1 147 ? -2.496 4.659 12.044 1.00 97.62 147 ARG A O 1
ATOM 1100 N N . VAL A 1 148 ? -3.819 4.691 10.221 1.00 96.88 148 VAL A N 1
ATOM 1101 C CA . VAL A 1 148 ? -4.484 3.409 10.439 1.00 96.88 148 VAL A CA 1
ATOM 1102 C C . VAL A 1 148 ? -3.951 2.397 9.436 1.00 96.88 148 VAL A C 1
ATOM 1104 O O . VAL A 1 148 ? -4.088 2.585 8.230 1.00 96.88 148 VAL A O 1
ATOM 1107 N N . HIS A 1 149 ? -3.352 1.324 9.930 1.00 96.19 149 HIS A N 1
ATOM 1108 C CA . HIS A 1 149 ? -3.004 0.147 9.151 1.00 96.19 149 HIS A CA 1
ATOM 1109 C C . HIS A 1 149 ? -4.124 -0.880 9.280 1.00 96.19 149 HIS A C 1
ATOM 1111 O O . HIS A 1 149 ? -4.486 -1.262 10.391 1.00 96.19 149 HIS A O 1
ATOM 1117 N N . LEU A 1 150 ? -4.667 -1.313 8.146 1.00 94.56 150 LEU A N 1
ATOM 1118 C CA . LEU A 1 150 ? -5.707 -2.330 8.070 1.00 94.56 150 LEU A CA 1
ATOM 1119 C C . LEU A 1 150 ? -5.169 -3.534 7.305 1.00 94.56 150 LEU A C 1
ATOM 1121 O O . LEU A 1 150 ? -4.860 -3.431 6.116 1.00 94.56 150 LEU A O 1
ATOM 1125 N N . THR A 1 151 ? -5.084 -4.676 7.980 1.00 94.19 151 THR A N 1
ATOM 1126 C CA . THR A 1 151 ? -4.650 -5.932 7.356 1.00 94.19 151 THR A CA 1
ATOM 1127 C C . THR A 1 151 ? -5.744 -6.456 6.440 1.00 94.19 151 THR A C 1
ATOM 1129 O O . THR A 1 151 ? -6.892 -6.622 6.863 1.00 94.19 151 THR A O 1
ATOM 1132 N N . VAL A 1 152 ? -5.393 -6.717 5.180 1.00 90.75 152 VAL A N 1
ATOM 1133 C CA . VAL A 1 152 ? -6.355 -7.187 4.177 1.00 90.75 152 VAL A CA 1
ATOM 1134 C C . VAL A 1 152 ? -6.728 -8.654 4.405 1.00 90.75 152 VAL A C 1
ATOM 1136 O O . VAL A 1 152 ? -6.065 -9.385 5.145 1.00 90.75 152 VAL A O 1
ATOM 1139 N N . THR A 1 153 ? -7.811 -9.100 3.771 1.00 89.81 153 THR A N 1
ATOM 1140 C CA . THR A 1 153 ? -8.207 -10.512 3.808 1.00 89.81 153 THR A CA 1
ATOM 1141 C C . THR A 1 153 ? -7.207 -11.390 3.054 1.00 89.81 153 THR A C 1
ATOM 1143 O O . THR A 1 153 ? -6.390 -10.905 2.268 1.00 89.81 153 THR A O 1
ATOM 1146 N N . ARG A 1 154 ? -7.255 -12.707 3.287 1.00 87.56 154 ARG A N 1
ATOM 1147 C CA . ARG A 1 154 ? -6.361 -13.654 2.601 1.00 87.56 154 ARG A CA 1
ATOM 1148 C C . ARG A 1 154 ? -6.618 -13.677 1.096 1.00 87.56 154 ARG A C 1
ATOM 1150 O O . ARG A 1 154 ? -5.669 -13.784 0.328 1.00 87.56 154 ARG A O 1
ATOM 1157 N N . GLU A 1 155 ? -7.875 -13.540 0.697 1.00 85.19 155 GLU A N 1
ATOM 1158 C CA . GLU A 1 155 ? -8.316 -13.519 -0.695 1.00 85.19 155 GLU A CA 1
ATOM 1159 C C . GLU A 1 155 ? -7.769 -12.280 -1.415 1.00 85.19 155 GLU A C 1
ATOM 1161 O O . GLU A 1 155 ? -7.140 -12.398 -2.467 1.00 85.19 155 GLU A O 1
ATOM 1166 N N . GLU A 1 156 ? -7.920 -11.094 -0.815 1.00 88.44 156 GLU A N 1
ATOM 1167 C CA . GLU A 1 156 ? -7.389 -9.852 -1.388 1.00 88.44 156 GLU A CA 1
ATOM 1168 C C . GLU A 1 156 ? -5.859 -9.858 -1.418 1.00 88.44 156 GLU A C 1
ATOM 1170 O O . GLU A 1 156 ? -5.246 -9.421 -2.394 1.00 88.44 156 GLU A O 1
ATOM 1175 N N . ARG A 1 157 ? -5.226 -10.406 -0.377 1.00 88.50 157 ARG A N 1
ATOM 1176 C CA . ARG A 1 157 ? -3.780 -10.607 -0.365 1.00 88.50 157 ARG A CA 1
ATOM 1177 C C . ARG A 1 157 ? -3.338 -11.493 -1.531 1.00 88.50 157 ARG A C 1
ATOM 1179 O O . ARG A 1 157 ? -2.433 -11.098 -2.256 1.00 88.50 157 ARG A O 1
ATOM 1186 N N . ALA A 1 158 ? -3.978 -12.644 -1.741 1.00 87.06 158 ALA A N 1
ATOM 1187 C CA . ALA A 1 158 ? -3.645 -13.552 -2.840 1.00 87.06 158 ALA A CA 1
ATOM 1188 C C . ALA A 1 158 ? -3.787 -12.864 -4.210 1.00 87.06 158 ALA A C 1
ATOM 1190 O O . ALA A 1 158 ? -2.896 -12.980 -5.052 1.00 87.06 158 ALA A O 1
ATOM 1191 N N . ARG A 1 159 ? -4.847 -12.065 -4.400 1.00 90.94 159 ARG A N 1
ATOM 1192 C CA . ARG A 1 159 ? -5.042 -11.250 -5.610 1.00 90.94 159 ARG A CA 1
ATOM 1193 C C . ARG A 1 159 ? -3.893 -10.259 -5.826 1.00 90.94 159 ARG A C 1
ATOM 1195 O O . ARG A 1 159 ? -3.358 -10.162 -6.928 1.00 90.94 159 ARG A O 1
ATOM 1202 N N . ARG A 1 160 ? -3.486 -9.531 -4.779 1.00 89.75 160 ARG A N 1
ATOM 1203 C CA . ARG A 1 160 ? -2.356 -8.584 -4.836 1.00 89.75 160 ARG A CA 1
ATOM 1204 C C . ARG A 1 160 ? -1.020 -9.283 -5.092 1.00 89.75 160 ARG A C 1
ATOM 1206 O O . ARG A 1 160 ? -0.201 -8.756 -5.839 1.00 89.75 160 ARG A O 1
ATOM 1213 N N . GLU A 1 161 ? -0.796 -10.454 -4.497 1.00 93.88 161 GLU A N 1
ATOM 1214 C CA . GLU A 1 161 ? 0.411 -11.259 -4.731 1.00 93.88 161 GLU A CA 1
ATOM 1215 C C . GLU A 1 161 ? 0.496 -11.732 -6.183 1.00 93.88 161 GLU A C 1
ATOM 1217 O O . GLU A 1 161 ? 1.579 -11.695 -6.768 1.00 93.88 161 GLU A O 1
ATOM 1222 N N . GLN A 1 162 ? -0.630 -12.138 -6.773 1.00 92.88 162 GLN A N 1
ATOM 1223 C CA . GLN A 1 162 ? -0.693 -12.525 -8.178 1.00 92.88 162 GLN A CA 1
ATOM 1224 C C . GLN A 1 162 ? -0.351 -11.347 -9.098 1.00 92.88 162 GLN A C 1
ATOM 1226 O O . GLN A 1 162 ? 0.559 -11.468 -9.913 1.00 92.88 162 GLN A O 1
ATOM 1231 N N . LEU A 1 163 ? -0.990 -10.189 -8.903 1.00 90.50 163 LEU A N 1
ATOM 1232 C CA . LEU A 1 163 ? -0.696 -8.983 -9.689 1.00 90.50 163 LEU A CA 1
ATOM 1233 C C . LEU A 1 163 ? 0.777 -8.571 -9.581 1.00 90.50 163 LEU A C 1
ATOM 1235 O O . LEU A 1 163 ? 1.426 -8.270 -10.580 1.00 90.50 163 LEU A O 1
ATOM 1239 N N . GLN A 1 164 ? 1.335 -8.601 -8.368 1.00 92.19 164 GLN A N 1
ATOM 1240 C CA . GLN A 1 164 ? 2.742 -8.269 -8.162 1.00 92.19 164 GLN A CA 1
ATOM 1241 C C . GLN A 1 164 ? 3.679 -9.288 -8.830 1.00 92.19 164 GLN A C 1
ATOM 1243 O O . GLN A 1 164 ? 4.771 -8.924 -9.269 1.00 92.19 164 GLN A O 1
ATOM 1248 N N . ARG A 1 165 ? 3.289 -10.566 -8.895 1.00 95.81 165 ARG A N 1
ATOM 1249 C CA . ARG A 1 165 ? 4.053 -11.602 -9.599 1.00 95.81 165 ARG A CA 1
ATOM 1250 C C . ARG A 1 165 ? 4.062 -11.347 -11.104 1.00 95.81 165 ARG A C 1
ATOM 1252 O O . ARG A 1 165 ? 5.144 -11.301 -11.680 1.00 95.81 165 ARG A O 1
ATOM 1259 N N . GLU A 1 166 ? 2.899 -11.100 -11.696 1.00 94.94 166 GLU A N 1
ATOM 1260 C CA . GLU A 1 166 ? 2.747 -10.790 -13.126 1.00 94.94 166 GLU A CA 1
ATOM 1261 C C . GLU A 1 166 ? 3.546 -9.531 -13.519 1.00 94.94 166 GLU A C 1
ATOM 1263 O O . GLU A 1 166 ? 4.250 -9.509 -14.533 1.00 94.94 166 GLU A O 1
ATOM 1268 N N . GLU A 1 167 ? 3.525 -8.495 -12.674 1.00 92.69 167 GLU A N 1
ATOM 1269 C CA . GLU A 1 167 ? 4.324 -7.283 -12.879 1.00 92.69 167 GLU A CA 1
ATOM 1270 C C . GLU A 1 167 ? 5.833 -7.569 -12.812 1.00 92.69 167 GLU A C 1
ATOM 1272 O O . GLU A 1 167 ? 6.605 -7.063 -13.632 1.00 92.69 167 GLU A O 1
ATOM 1277 N N . ARG A 1 168 ? 6.276 -8.389 -11.848 1.00 94.06 168 ARG A N 1
ATOM 1278 C CA . ARG A 1 168 ? 7.689 -8.783 -11.732 1.00 94.06 168 ARG A CA 1
ATOM 1279 C C . ARG A 1 168 ? 8.151 -9.577 -12.945 1.00 94.06 168 ARG A C 1
ATOM 1281 O O . ARG A 1 168 ? 9.227 -9.275 -13.450 1.00 94.06 168 ARG A O 1
ATOM 1288 N N . GLU A 1 169 ? 7.351 -10.527 -13.416 1.00 96.25 169 GLU A N 1
ATOM 1289 C CA . GLU A 1 169 ? 7.647 -11.322 -14.613 1.00 96.25 169 GLU A CA 1
ATOM 1290 C C . GLU A 1 169 ? 7.762 -10.424 -15.851 1.00 96.25 169 GLU A C 1
ATOM 1292 O O . GLU A 1 169 ? 8.766 -10.474 -16.563 1.00 96.25 169 GLU A O 1
ATOM 1297 N N . THR A 1 170 ? 6.811 -9.503 -16.036 1.00 93.62 170 THR A N 1
ATOM 1298 C CA . THR A 1 170 ? 6.835 -8.525 -17.138 1.00 93.62 170 THR A CA 1
ATOM 1299 C C . THR A 1 170 ? 8.073 -7.626 -17.073 1.00 93.62 170 THR A C 1
ATOM 1301 O O . THR A 1 170 ? 8.746 -7.379 -18.078 1.00 93.62 170 THR A O 1
ATOM 1304 N N . ASN A 1 171 ? 8.408 -7.121 -15.883 1.00 91.75 171 ASN A N 1
ATOM 1305 C CA . ASN A 1 171 ? 9.585 -6.278 -15.691 1.00 91.75 171 ASN A CA 1
ATOM 1306 C C . ASN A 1 171 ? 10.889 -7.057 -15.890 1.00 91.75 171 ASN A C 1
ATOM 1308 O O . ASN A 1 171 ? 11.850 -6.512 -16.436 1.00 91.75 171 ASN A O 1
ATOM 1312 N N . GLU A 1 172 ? 10.940 -8.319 -15.474 1.00 95.50 172 GLU A N 1
ATOM 1313 C CA . GLU A 1 172 ? 12.087 -9.184 -15.717 1.00 95.50 172 GLU A CA 1
ATOM 1314 C C . GLU A 1 172 ? 12.275 -9.443 -17.214 1.00 95.50 172 GLU A C 1
ATOM 1316 O O . GLU A 1 172 ? 13.392 -9.309 -17.717 1.00 95.50 172 GLU A O 1
ATOM 1321 N N . GLU A 1 173 ? 11.198 -9.720 -17.949 1.00 95.69 173 GLU A N 1
ATOM 1322 C CA . GLU A 1 173 ? 11.252 -9.895 -19.398 1.00 95.69 173 GLU A CA 1
ATOM 1323 C C . GLU A 1 173 ? 11.750 -8.627 -20.103 1.00 95.69 173 GLU A C 1
ATOM 1325 O O . GLU A 1 173 ? 12.681 -8.693 -20.909 1.00 95.69 173 GLU A O 1
ATOM 1330 N N . ARG A 1 174 ? 11.230 -7.451 -19.727 1.00 92.75 174 ARG A N 1
ATOM 1331 C CA . ARG A 1 174 ? 11.715 -6.157 -20.238 1.00 92.75 174 ARG A CA 1
ATOM 1332 C C . ARG A 1 174 ? 13.207 -5.959 -19.975 1.00 92.75 174 ARG A C 1
ATOM 1334 O O . ARG A 1 174 ? 13.932 -5.496 -20.855 1.00 92.75 174 ARG A O 1
ATOM 1341 N N . ARG A 1 175 ? 13.692 -6.335 -18.787 1.00 93.81 175 ARG A N 1
ATOM 1342 C CA . ARG A 1 175 ? 15.125 -6.260 -18.456 1.00 93.81 175 ARG A CA 1
ATOM 1343 C C . ARG A 1 175 ? 15.949 -7.222 -19.306 1.00 93.81 175 ARG A C 1
ATOM 1345 O O . ARG A 1 175 ? 16.984 -6.805 -19.819 1.00 93.81 175 ARG A O 1
ATOM 1352 N N . ARG A 1 176 ? 15.486 -8.460 -19.507 1.00 96.69 176 ARG A N 1
ATOM 1353 C CA . ARG A 1 176 ? 16.154 -9.444 -20.377 1.00 96.69 176 ARG A CA 1
ATOM 1354 C C . ARG A 1 176 ? 16.242 -8.942 -21.820 1.00 96.69 176 ARG A C 1
ATOM 1356 O O . ARG A 1 176 ? 17.322 -8.981 -22.402 1.00 96.69 176 ARG A O 1
ATOM 1363 N N . GLN A 1 177 ? 15.150 -8.404 -22.364 1.00 94.19 177 GLN A N 1
ATOM 1364 C CA . GLN A 1 177 ? 15.125 -7.822 -23.710 1.00 94.19 177 GLN A CA 1
ATOM 1365 C C . GLN A 1 177 ? 16.083 -6.628 -23.830 1.00 94.19 177 GLN A C 1
ATOM 1367 O O . GLN A 1 177 ? 16.871 -6.565 -24.773 1.00 94.19 177 GLN A O 1
ATOM 1372 N N . ALA A 1 178 ? 16.086 -5.718 -22.851 1.00 90.56 178 ALA A N 1
ATOM 1373 C CA . ALA A 1 178 ? 17.008 -4.583 -22.834 1.00 90.56 178 ALA A CA 1
ATOM 1374 C C . ALA A 1 178 ? 18.479 -5.034 -22.796 1.00 90.56 178 ALA A C 1
ATOM 1376 O O . ALA A 1 178 ? 19.309 -4.499 -23.532 1.00 90.56 178 ALA A O 1
ATOM 1377 N N . THR A 1 179 ? 18.809 -6.045 -21.986 1.00 94.56 179 THR A N 1
ATOM 1378 C CA . THR A 1 179 ? 20.161 -6.619 -21.943 1.00 94.56 179 THR A CA 1
ATOM 1379 C C . THR A 1 179 ? 20.550 -7.264 -23.275 1.00 94.56 179 THR A C 1
ATOM 1381 O O . THR A 1 179 ? 21.659 -7.019 -23.748 1.00 94.56 179 THR A O 1
ATOM 1384 N N . ALA A 1 180 ? 19.646 -8.013 -23.913 1.00 96.00 180 ALA A N 1
ATOM 1385 C CA . ALA A 1 180 ? 19.899 -8.633 -25.215 1.00 96.00 180 ALA A CA 1
ATOM 1386 C C . ALA A 1 180 ? 20.156 -7.588 -26.317 1.00 96.00 180 ALA A C 1
ATOM 1388 O O . ALA A 1 180 ? 21.084 -7.740 -27.106 1.00 96.00 180 ALA A O 1
ATOM 1389 N N . ILE A 1 181 ? 19.399 -6.484 -26.336 1.00 92.19 181 ILE A N 1
ATOM 1390 C CA . ILE A 1 181 ? 19.616 -5.379 -27.287 1.00 92.19 181 ILE A CA 1
ATOM 1391 C C . ILE A 1 181 ? 21.013 -4.770 -27.110 1.00 92.19 181 ILE A C 1
ATOM 1393 O O . ILE A 1 181 ? 21.715 -4.546 -28.096 1.00 92.19 181 ILE A O 1
ATOM 1397 N N . VAL A 1 182 ? 21.441 -4.530 -25.865 1.00 93.19 182 VAL A N 1
ATOM 1398 C CA . VAL A 1 182 ? 22.778 -3.983 -25.574 1.00 93.19 182 VAL A CA 1
ATOM 1399 C C . VAL A 1 182 ? 23.880 -4.949 -26.014 1.00 93.19 182 VAL A C 1
ATOM 1401 O O . VAL A 1 182 ? 24.864 -4.510 -26.606 1.00 93.19 182 VAL A O 1
ATOM 1404 N N . GLN A 1 183 ? 23.714 -6.249 -25.765 1.00 94.81 183 GLN A N 1
ATOM 1405 C CA . GLN A 1 183 ? 24.673 -7.271 -26.197 1.00 94.81 183 GLN A CA 1
ATOM 1406 C C . GLN A 1 183 ? 24.772 -7.341 -27.724 1.00 94.81 183 GLN A C 1
ATOM 1408 O O . GLN A 1 183 ? 25.871 -7.218 -28.264 1.00 94.81 183 GLN A O 1
ATOM 1413 N N . ASN A 1 184 ? 23.637 -7.407 -28.424 1.00 94.94 184 ASN A N 1
ATOM 1414 C CA . ASN A 1 184 ? 23.600 -7.422 -29.888 1.00 94.94 184 ASN A CA 1
ATOM 1415 C C . ASN A 1 184 ? 24.254 -6.167 -30.490 1.00 94.94 184 ASN A C 1
ATOM 1417 O O . ASN A 1 184 ? 25.004 -6.258 -31.460 1.00 94.94 184 ASN A O 1
ATOM 1421 N N . ALA A 1 185 ? 24.025 -4.989 -29.898 1.00 86.62 185 ALA A N 1
ATOM 1422 C CA . ALA A 1 185 ? 24.660 -3.748 -30.340 1.00 86.62 185 ALA A CA 1
ATOM 1423 C C . ALA A 1 185 ? 26.187 -3.771 -30.143 1.00 86.62 185 ALA A C 1
ATOM 1425 O O . ALA A 1 185 ? 26.933 -3.292 -30.999 1.00 86.62 185 ALA A O 1
ATOM 1426 N N . GLN A 1 186 ? 26.668 -4.348 -29.037 1.00 92.31 186 GLN A N 1
ATOM 1427 C CA . GLN A 1 186 ? 28.102 -4.515 -28.785 1.00 92.31 186 GLN A CA 1
ATOM 1428 C C . GLN A 1 186 ? 28.746 -5.501 -29.764 1.00 92.31 186 GLN A C 1
ATOM 1430 O O . GLN A 1 186 ? 29.848 -5.241 -30.245 1.00 92.31 186 GLN A O 1
ATOM 1435 N N . GLU A 1 187 ? 28.079 -6.611 -30.072 1.00 95.94 187 GLU A N 1
ATOM 1436 C CA . G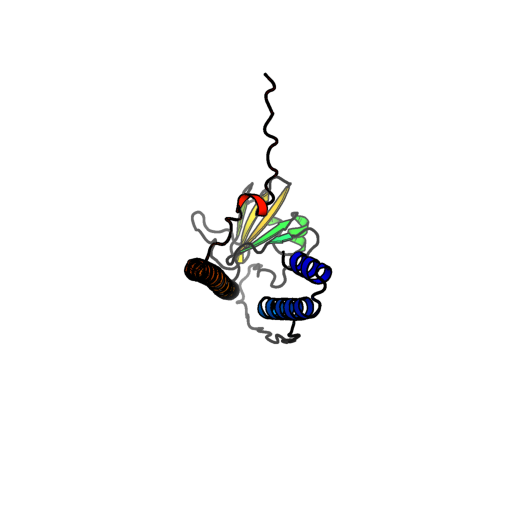LU A 1 187 ? 28.553 -7.591 -31.053 1.00 95.94 187 GLU A CA 1
ATOM 1437 C C . GLU A 1 187 ? 28.597 -7.002 -32.461 1.00 95.94 187 GLU A C 1
ATOM 1439 O O . GLU A 1 187 ? 29.617 -7.125 -33.140 1.00 95.94 187 GLU A O 1
ATOM 1444 N N . LEU A 1 188 ? 27.551 -6.274 -32.863 1.00 91.69 188 LEU A N 1
ATOM 1445 C CA . LEU A 1 188 ? 27.530 -5.565 -34.137 1.00 91.69 188 LEU A CA 1
ATOM 1446 C C . LEU A 1 188 ? 28.688 -4.564 -34.220 1.00 91.69 188 LEU A C 1
ATOM 1448 O O . LEU A 1 188 ? 29.450 -4.601 -35.183 1.00 91.69 188 LEU A O 1
ATOM 1452 N N . ALA A 1 189 ? 28.898 -3.745 -33.184 1.00 84.81 189 ALA A N 1
ATOM 1453 C CA . ALA A 1 189 ? 30.009 -2.793 -33.139 1.00 84.81 189 ALA A CA 1
ATOM 1454 C C . ALA A 1 189 ? 31.386 -3.480 -33.200 1.00 84.81 189 ALA A C 1
ATOM 1456 O O . ALA A 1 189 ? 32.293 -2.984 -33.867 1.00 84.81 189 ALA A O 1
ATOM 1457 N N . ARG A 1 190 ? 31.554 -4.634 -32.537 1.00 92.12 190 ARG A N 1
ATOM 1458 C CA . ARG A 1 190 ? 32.779 -5.447 -32.640 1.00 92.12 190 ARG A CA 1
ATOM 1459 C C . ARG A 1 190 ? 32.975 -5.985 -34.057 1.00 92.12 190 ARG A C 1
ATOM 1461 O O . ARG A 1 190 ? 34.085 -5.905 -34.570 1.00 92.12 190 ARG A O 1
ATOM 1468 N N . SER A 1 191 ? 31.911 -6.479 -34.689 1.00 90.88 191 SER A N 1
ATOM 1469 C CA . SER A 1 191 ? 31.963 -7.006 -36.057 1.00 90.88 191 SER A CA 1
ATOM 1470 C C . SER A 1 191 ? 32.274 -5.923 -37.094 1.00 90.88 191 SER A C 1
ATOM 1472 O O . SER A 1 191 ? 33.034 -6.176 -38.021 1.00 90.88 191 SER A O 1
ATOM 1474 N N . MET A 1 192 ? 31.749 -4.705 -36.912 1.00 84.38 192 MET A N 1
ATOM 1475 C CA . MET A 1 192 ? 32.058 -3.562 -37.774 1.00 84.38 192 MET A CA 1
ATOM 1476 C C . MET A 1 192 ? 33.537 -3.190 -37.668 1.00 84.38 192 MET A C 1
ATOM 1478 O O . MET A 1 192 ? 34.205 -3.105 -38.688 1.00 84.38 192 MET A O 1
ATOM 1482 N N . ARG A 1 193 ? 34.086 -3.108 -36.446 1.00 86.44 193 ARG A N 1
ATOM 1483 C CA . ARG A 1 193 ? 35.525 -2.852 -36.248 1.00 86.44 193 ARG A CA 1
ATOM 1484 C C . ARG A 1 193 ? 36.416 -3.906 -36.908 1.00 86.44 193 ARG A C 1
ATOM 1486 O O . ARG A 1 193 ? 37.422 -3.544 -37.490 1.00 86.44 193 ARG A O 1
ATOM 1493 N N . GLN A 1 194 ? 36.040 -5.185 -36.841 1.00 87.94 194 GLN A N 1
ATOM 1494 C CA . GLN A 1 194 ? 36.790 -6.264 -37.502 1.00 87.94 194 GLN A CA 1
ATOM 1495 C C . GLN A 1 194 ? 36.707 -6.209 -39.034 1.00 87.94 194 GLN A C 1
ATOM 1497 O O . GLN A 1 194 ? 37.601 -6.708 -39.709 1.00 87.94 194 GLN A O 1
ATOM 1502 N N . ARG A 1 195 ? 35.629 -5.646 -39.596 1.00 82.50 195 ARG A N 1
ATOM 1503 C CA . ARG A 1 195 ? 35.502 -5.435 -41.046 1.00 82.50 195 ARG A CA 1
ATOM 1504 C C . ARG A 1 195 ? 36.306 -4.224 -41.514 1.00 82.50 195 ARG A C 1
ATOM 1506 O O . ARG A 1 195 ? 36.909 -4.297 -42.577 1.00 82.50 195 ARG A O 1
ATOM 1513 N N . ASP A 1 196 ? 36.354 -3.172 -40.701 1.00 68.44 196 ASP A N 1
ATOM 1514 C CA . ASP A 1 196 ? 37.106 -1.940 -40.978 1.00 68.44 196 ASP A CA 1
ATOM 1515 C C . ASP A 1 196 ? 38.629 -2.095 -40.757 1.00 68.44 196 ASP A C 1
ATOM 1517 O O . ASP A 1 196 ? 39.398 -1.187 -41.067 1.00 68.44 196 ASP A O 1
ATOM 1521 N N . ASP A 1 197 ? 39.097 -3.277 -40.325 1.00 54.19 197 ASP A N 1
ATOM 1522 C CA . ASP A 1 197 ? 40.499 -3.703 -40.494 1.00 54.19 197 ASP A CA 1
ATOM 1523 C C . ASP A 1 197 ? 40.865 -3.940 -41.984 1.00 54.19 197 ASP A C 1
ATOM 1525 O O . ASP A 1 197 ? 42.009 -4.264 -42.312 1.00 54.19 197 ASP A O 1
ATOM 1529 N N . ILE A 1 198 ? 39.926 -3.701 -42.909 1.00 53.12 198 ILE A N 1
ATOM 1530 C CA . ILE A 1 198 ? 40.185 -3.400 -44.319 1.00 53.12 198 ILE A CA 1
ATOM 1531 C C . ILE A 1 198 ? 40.028 -1.876 -44.512 1.00 53.12 198 ILE A C 1
ATOM 1533 O O . ILE A 1 198 ? 38.951 -1.381 -44.816 1.00 53.12 198 ILE A O 1
ATOM 1537 N N . GLU A 1 199 ? 41.144 -1.161 -44.337 1.00 51.81 199 GLU A N 1
ATOM 1538 C CA . GLU A 1 199 ? 41.397 0.251 -44.701 1.00 51.81 199 GLU A CA 1
ATOM 1539 C C . GLU A 1 199 ? 40.868 1.379 -43.778 1.00 51.81 199 GLU A C 1
ATOM 1541 O O . GLU A 1 199 ? 39.839 2.002 -44.003 1.00 51.81 199 GLU A O 1
ATOM 1546 N N . GLN A 1 200 ? 41.712 1.749 -42.803 1.00 52.19 200 GLN A N 1
ATOM 1547 C CA . GLN A 1 200 ? 41.981 3.129 -42.349 1.00 52.19 200 GLN A CA 1
ATOM 1548 C C . GLN A 1 200 ? 40.783 4.103 -42.246 1.00 52.19 200 GLN A C 1
ATOM 1550 O O . GLN A 1 200 ? 40.673 5.053 -43.022 1.00 52.19 200 GLN A O 1
ATOM 1555 N N . ALA A 1 201 ? 39.968 3.992 -41.194 1.00 52.88 201 ALA A N 1
ATOM 1556 C CA . ALA A 1 201 ? 39.111 5.103 -40.769 1.00 52.88 201 ALA A CA 1
ATOM 1557 C C . ALA A 1 201 ? 39.794 5.942 -39.661 1.00 52.88 201 ALA A C 1
ATOM 1559 O O . ALA A 1 201 ? 40.325 5.374 -38.700 1.00 52.88 201 ALA A O 1
ATOM 1560 N N . PRO A 1 202 ? 39.798 7.288 -39.753 1.00 54.91 202 PRO A N 1
ATOM 1561 C CA . PRO A 1 202 ? 40.401 8.159 -38.747 1.00 54.91 202 PRO A CA 1
ATOM 1562 C C . PRO A 1 202 ? 39.674 8.034 -37.400 1.00 54.91 202 PRO A C 1
ATOM 1564 O O . PRO A 1 202 ? 38.447 8.050 -37.325 1.00 54.91 202 PRO A O 1
ATOM 1567 N N . VAL A 1 203 ? 40.454 7.924 -36.325 1.00 54.03 203 VAL A N 1
ATOM 1568 C CA . VAL A 1 203 ? 39.989 7.790 -34.938 1.00 54.03 203 VAL A CA 1
ATOM 1569 C C . VAL A 1 203 ? 39.143 9.008 -34.550 1.00 54.03 203 VAL A C 1
ATOM 1571 O O . VAL A 1 203 ? 39.679 10.082 -34.287 1.00 54.03 203 VAL A O 1
ATOM 1574 N N . VAL A 1 204 ? 37.817 8.854 -34.497 1.00 55.78 204 VAL A N 1
ATOM 1575 C CA . VAL A 1 204 ? 36.928 9.876 -33.928 1.00 55.78 204 VAL A CA 1
ATOM 1576 C C . VAL A 1 204 ? 36.883 9.690 -32.414 1.00 55.78 204 VAL A C 1
ATOM 1578 O O . VAL A 1 204 ? 36.417 8.669 -31.906 1.00 55.78 204 VAL A O 1
ATOM 1581 N N . ASP A 1 205 ? 37.396 10.686 -31.698 1.00 57.50 205 ASP A N 1
ATOM 1582 C CA . ASP A 1 205 ? 37.457 10.720 -30.241 1.00 57.50 205 ASP A CA 1
ATOM 1583 C C . ASP A 1 205 ? 36.044 10.775 -29.626 1.00 57.50 205 ASP A C 1
ATOM 1585 O O . ASP A 1 205 ? 35.281 11.730 -29.795 1.00 57.50 205 ASP A O 1
ATOM 1589 N N . LEU A 1 206 ? 35.691 9.728 -28.874 1.00 55.06 206 LEU A N 1
ATOM 1590 C CA . LEU A 1 206 ? 34.422 9.607 -28.148 1.00 55.06 206 LEU A CA 1
ATOM 1591 C C . LEU A 1 206 ? 34.229 10.717 -27.097 1.00 55.06 206 LEU A C 1
ATOM 1593 O O . LEU A 1 206 ? 33.094 10.956 -26.673 1.00 55.06 206 LEU A O 1
ATOM 1597 N N . ALA A 1 207 ? 35.292 11.429 -26.701 1.00 55.50 207 ALA A N 1
ATOM 1598 C CA . ALA A 1 207 ? 35.189 12.597 -25.830 1.00 55.50 207 ALA A CA 1
ATOM 1599 C C . ALA A 1 207 ? 34.417 13.757 -26.485 1.00 55.50 207 ALA A C 1
ATOM 1601 O O . ALA A 1 207 ? 33.743 14.511 -25.780 1.00 55.50 207 ALA A O 1
ATOM 1602 N N . THR A 1 208 ? 34.450 13.872 -27.817 1.00 55.75 208 THR A N 1
ATOM 1603 C CA . THR A 1 208 ? 33.790 14.955 -28.564 1.00 55.75 208 THR A CA 1
ATOM 1604 C C . THR A 1 208 ? 32.271 14.762 -28.661 1.00 55.75 208 THR A C 1
ATOM 1606 O O . THR A 1 208 ? 31.530 15.740 -28.704 1.00 55.75 208 THR A O 1
ATOM 1609 N N . LEU A 1 209 ? 31.773 13.519 -28.622 1.00 53.31 209 LEU A N 1
ATOM 1610 C CA . LEU A 1 209 ? 30.337 13.210 -28.740 1.00 53.31 209 LEU A CA 1
ATOM 1611 C C . LEU A 1 209 ? 29.569 13.234 -27.409 1.00 53.31 209 LEU A C 1
ATOM 1613 O O . LEU A 1 209 ? 28.346 13.354 -27.416 1.00 53.31 209 LEU A O 1
ATOM 1617 N N . ALA A 1 210 ? 30.251 13.160 -26.264 1.00 56.47 210 ALA A N 1
ATOM 1618 C CA . ALA A 1 210 ? 29.603 13.117 -24.950 1.00 56.47 210 ALA A CA 1
ATOM 1619 C C . ALA A 1 210 ? 29.158 14.494 -24.409 1.00 56.47 210 ALA A C 1
ATOM 1621 O O . ALA A 1 210 ? 28.751 14.583 -23.250 1.00 56.47 210 ALA A O 1
ATOM 1622 N N . GLY A 1 211 ? 29.272 15.576 -25.192 1.00 51.66 211 GLY A N 1
ATOM 1623 C CA . GLY A 1 211 ? 28.840 16.918 -24.779 1.00 51.66 211 GLY A CA 1
ATOM 1624 C C . GLY A 1 211 ? 29.535 17.437 -23.514 1.00 51.66 211 GLY A C 1
ATOM 1625 O O . GLY A 1 211 ? 29.017 18.327 -22.839 1.00 51.66 211 GLY A O 1
ATOM 1626 N N . ARG A 1 212 ? 30.696 16.876 -23.151 1.00 52.28 212 ARG A N 1
ATOM 1627 C CA . ARG A 1 212 ? 31.473 17.379 -22.020 1.00 52.28 212 ARG A CA 1
ATOM 1628 C C . ARG A 1 212 ? 32.063 18.732 -22.422 1.00 52.28 212 ARG A C 1
ATOM 1630 O O . ARG A 1 212 ? 32.799 18.779 -23.406 1.00 52.28 212 ARG A O 1
ATOM 1637 N N . PRO A 1 213 ? 31.780 19.823 -21.687 1.00 51.56 213 PRO A N 1
ATOM 1638 C CA . PRO A 1 213 ? 32.412 21.101 -21.962 1.00 51.56 213 PRO A CA 1
ATOM 1639 C C . PRO A 1 213 ? 33.920 20.929 -21.785 1.00 51.56 213 PRO A C 1
ATOM 1641 O O . PRO A 1 213 ? 34.397 20.584 -20.699 1.00 51.56 213 PRO A O 1
ATOM 1644 N N . VAL A 1 214 ? 34.666 21.123 -22.872 1.00 59.09 214 VAL A N 1
ATOM 1645 C CA . VAL A 1 214 ? 36.127 21.157 -22.847 1.00 59.09 214 VAL A CA 1
ATOM 1646 C C . VAL A 1 214 ? 36.510 22.279 -21.888 1.00 59.09 214 VAL A C 1
ATOM 1648 O O . VAL A 1 214 ? 36.188 23.443 -22.124 1.00 59.09 214 VAL A O 1
ATOM 1651 N N . ARG A 1 215 ? 37.131 21.936 -20.754 1.00 56.12 215 ARG A N 1
ATOM 1652 C CA . ARG A 1 215 ? 37.603 22.951 -19.808 1.00 56.12 215 ARG A CA 1
ATOM 1653 C C . ARG A 1 215 ? 38.674 23.785 -20.520 1.00 56.12 215 ARG A C 1
ATOM 1655 O O . ARG A 1 215 ? 39.636 23.189 -21.010 1.00 56.12 215 ARG A O 1
ATOM 1662 N N . PRO A 1 216 ? 38.543 25.122 -20.583 1.00 52.03 216 PRO A N 1
ATOM 1663 C CA . PRO A 1 216 ? 39.554 25.962 -21.201 1.00 52.03 216 PRO A CA 1
ATOM 1664 C C . PRO A 1 216 ? 40.864 25.757 -20.447 1.00 52.03 216 PRO A C 1
ATOM 1666 O O . PRO A 1 216 ? 40.963 25.992 -19.242 1.00 52.03 216 PRO A O 1
ATOM 1669 N N . THR A 1 217 ? 41.863 25.238 -21.151 1.00 64.88 217 THR A N 1
ATOM 1670 C CA . THR A 1 217 ? 43.208 25.113 -20.605 1.00 64.88 217 THR A CA 1
ATOM 1671 C C . THR A 1 217 ? 43.768 26.527 -20.541 1.00 64.88 217 THR A C 1
ATOM 1673 O O . THR A 1 217 ? 43.941 27.168 -21.574 1.00 64.88 217 THR A O 1
ATOM 1676 N N . HIS A 1 218 ? 43.971 27.055 -19.333 1.00 53.62 218 HIS A N 1
ATOM 1677 C CA . HIS A 1 218 ? 44.595 28.359 -19.143 1.00 53.62 218 HIS A CA 1
ATOM 1678 C C . HIS A 1 218 ? 46.000 28.334 -19.759 1.00 53.62 218 HIS A C 1
ATOM 1680 O O . HIS A 1 218 ? 46.921 27.733 -19.204 1.00 53.62 218 HIS A O 1
ATOM 1686 N N . LEU A 1 219 ? 46.145 28.977 -20.919 1.00 56.44 219 LEU A N 1
ATOM 1687 C CA . LEU A 1 219 ? 47.428 29.302 -21.529 1.00 56.44 219 LEU A CA 1
ATOM 1688 C C . LEU A 1 219 ? 48.192 30.209 -20.562 1.00 56.44 219 LEU A C 1
ATOM 1690 O O . LEU A 1 219 ? 47.837 31.368 -20.349 1.00 56.44 219 LEU A O 1
ATOM 1694 N N . ARG 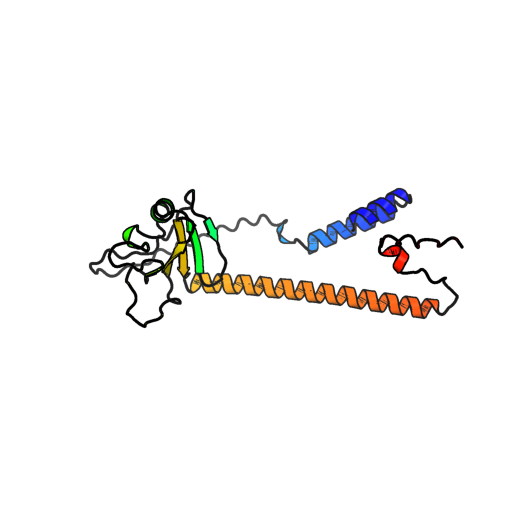A 1 220 ? 49.225 29.647 -19.937 1.00 56.59 220 ARG A N 1
ATOM 1695 C CA . ARG A 1 220 ? 50.198 30.387 -19.140 1.00 56.59 220 ARG A CA 1
ATOM 1696 C C . ARG A 1 220 ? 51.139 31.078 -20.130 1.00 56.59 220 ARG A C 1
ATOM 1698 O O . ARG A 1 220 ? 51.984 30.418 -20.726 1.00 56.59 220 ARG A O 1
ATOM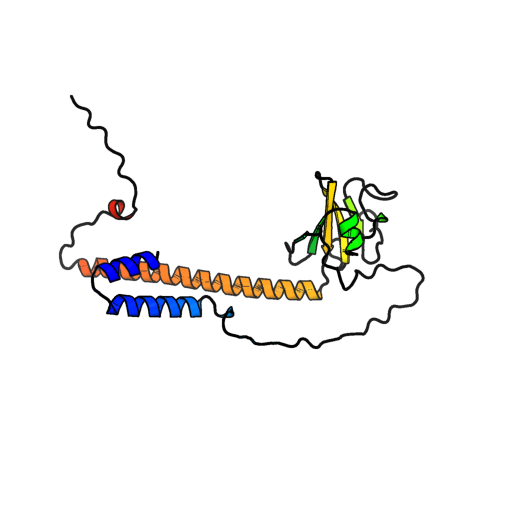 1705 N N . LEU A 1 221 ? 50.935 32.376 -20.348 1.00 58.19 221 LEU A N 1
ATOM 1706 C CA . LEU A 1 221 ? 51.912 33.232 -21.022 1.00 58.19 221 LEU A CA 1
ATOM 1707 C C . LEU A 1 221 ? 53.159 33.326 -20.132 1.00 58.19 221 LEU A C 1
ATOM 1709 O O . LEU A 1 221 ? 53.041 33.646 -18.946 1.00 58.19 221 LEU A O 1
ATOM 1713 N N . VAL A 1 222 ? 54.312 32.989 -20.710 1.00 69.06 222 VAL A N 1
ATOM 1714 C CA . VAL A 1 222 ? 55.658 33.242 -20.172 1.00 69.06 222 VAL A CA 1
ATOM 1715 C C . VAL A 1 222 ? 56.248 34.396 -20.961 1.00 69.06 222 VAL A C 1
ATOM 1717 O O . VAL A 1 222 ? 56.063 34.382 -22.200 1.00 69.06 222 VAL A O 1
#

Radius of gyration: 30.55 Å; chains: 1; bounding box: 82×50×75 Å